Protein AF-A0A4P9WJE3-F1 (afdb_monomer_lite)

InterPro domains:
  IPR002893 Zinc finger, MYND-type [PF01753] (124-166)
  IPR002893 Zinc finger, MYND-type [PS50865] (124-166)

Secondary structure (DSSP, 8-state):
---HHHHHHHTT-SSSSSHHHHHHHHHHHHHHHHHHHTT-HHHHHHHHHHHHTT--SHHHHHHHHHHHHHS-----TT-SSSS-------B--B-TT--S-HHHHHHHHHHHHHHHH--TTSS-TTT---STTSS---EE-TTTS--EESSHHHHHHTHHHHHHH---TT---TT-EEEE-----GGGGGGTTBEEEEEEE-TTSTTEEEEESBTPPTT--EEEEGGGEEEEE-HHHHHHHHTT--------------

pLDDT: mean 77.7, std 18.35, range [33.09, 97.94]

Foldseek 3Di:
DQDPVSVCVVVCVDPDDFVVLVVLLVVLQVQLQVCVVVVVNVVSVVSNVSNVVSDDDDVVVVVVVCLVQQAPFDQDPPPPPPDGDSNRPADQDDDPQQDDDPVLVVVLVVLLVVLLPPPFQQAQPQARHGCRPVPFHWDADPADRRHTHSDPVSCVNCCVVCVVVRHHQLDADFQFWKFFGDDPDPVCVVSRNYTWTWHAADPVDPQWTWTHRRNDDPPRTDIDGRNRIGGSGHNVRSVCSSVVVPPCPPDDDDPPDD

Radius of gyration: 19.73 Å; chains: 1; bounding box: 56×49×45 Å

Sequence (258 aa):
MPTGEDAAFERGILKNDVEPLLHRVQAGIAAYLILCLTGDLSAAVKSRRRAADRCTGELLDHALAHLTENCVLETHPDCACDGIVIAINFHVPFGPLVTGSAVHLHRVHDYILERALLIHGTTCDSCGASPADGSIRLKHCGRCEWAYFCSSACQKGAWELHRRACRPRGVFVADDLVRIAGVKSVDRQELKSRVVEVQGPVPDRPGRWAVAHIGAEPGQDMSIHGDKLFLVMTTDELKELLQGLVVDFGGGKTCDGA

Structure (mmCIF, N/CA/C/O backbone):
data_AF-A0A4P9WJE3-F1
#
_entry.id   AF-A0A4P9WJE3-F1
#
loop_
_atom_site.group_PDB
_atom_site.id
_atom_site.type_symbol
_atom_site.label_atom_id
_atom_site.label_alt_id
_atom_site.label_comp_id
_atom_site.label_asym_id
_atom_site.label_entity_id
_atom_site.label_seq_id
_atom_site.pdbx_PDB_ins_code
_atom_site.Cartn_x
_atom_site.Cartn_y
_atom_site.Cartn_z
_atom_site.occupancy
_atom_site.B_iso_or_equiv
_atom_site.auth_seq_id
_atom_site.auth_comp_id
_atom_site.auth_asym_id
_atom_site.auth_atom_id
_atom_site.pdbx_PDB_model_num
ATOM 1 N N . MET A 1 1 ? 31.716 20.839 -10.059 1.00 40.53 1 MET A N 1
ATOM 2 C CA . MET A 1 1 ? 32.283 19.556 -9.598 1.00 40.53 1 MET A CA 1
ATOM 3 C C . MET A 1 1 ? 31.309 18.462 -9.982 1.00 40.53 1 MET A C 1
ATOM 5 O O . MET A 1 1 ? 30.120 18.714 -9.799 1.00 40.53 1 MET A O 1
ATOM 9 N N . PRO A 1 2 ? 31.774 17.327 -10.530 1.00 38.84 2 PRO A N 1
ATOM 10 C CA . PRO A 1 2 ? 30.902 16.196 -10.821 1.00 38.84 2 PRO A CA 1
ATOM 11 C C . PRO A 1 2 ? 30.232 15.753 -9.521 1.00 38.84 2 PRO A C 1
ATOM 13 O O . PRO A 1 2 ? 30.887 15.629 -8.483 1.00 38.84 2 PRO A O 1
ATOM 16 N N . THR A 1 3 ? 28.918 15.591 -9.558 1.00 75.75 3 THR A N 1
ATOM 17 C CA . THR A 1 3 ? 28.160 14.976 -8.472 1.00 75.75 3 THR A CA 1
ATOM 18 C C . THR A 1 3 ? 28.530 13.494 -8.360 1.00 75.75 3 THR A C 1
ATOM 20 O O . THR A 1 3 ? 29.106 12.914 -9.282 1.00 75.75 3 THR A O 1
ATOM 23 N N . GLY A 1 4 ? 28.189 12.847 -7.241 1.00 57.00 4 GLY A N 1
ATOM 24 C CA . GLY A 1 4 ? 28.381 11.395 -7.102 1.00 57.00 4 GLY A CA 1
ATOM 25 C C . GLY A 1 4 ? 27.706 10.590 -8.225 1.00 57.00 4 GLY A C 1
ATOM 26 O O . GLY A 1 4 ? 28.195 9.531 -8.603 1.00 57.00 4 GLY A O 1
ATOM 27 N N . GLU A 1 5 ? 26.641 11.135 -8.817 1.00 48.19 5 GLU A N 1
ATOM 28 C CA . GLU A 1 5 ? 25.933 10.559 -9.963 1.00 48.19 5 GLU A CA 1
ATOM 29 C C . GLU A 1 5 ? 26.687 10.746 -11.287 1.00 48.19 5 GLU A C 1
ATOM 31 O O . GLU A 1 5 ? 26.674 9.846 -12.124 1.00 48.19 5 GLU A O 1
ATOM 36 N N . ASP A 1 6 ? 27.382 11.873 -11.472 1.00 45.72 6 ASP A N 1
ATOM 37 C CA . ASP A 1 6 ? 28.243 12.101 -12.642 1.00 45.72 6 ASP A CA 1
ATOM 38 C C . ASP A 1 6 ? 29.440 11.135 -12.619 1.00 45.72 6 ASP A C 1
ATOM 40 O O . ASP A 1 6 ? 29.798 10.551 -13.640 1.00 45.72 6 ASP A O 1
ATOM 44 N N . ALA A 1 7 ? 29.985 10.865 -11.427 1.00 54.31 7 ALA A N 1
ATOM 45 C CA . ALA A 1 7 ? 31.027 9.860 -11.231 1.00 54.31 7 ALA A CA 1
ATOM 46 C C . ALA A 1 7 ? 30.525 8.414 -11.431 1.00 54.31 7 ALA A C 1
ATOM 48 O O . ALA A 1 7 ? 31.306 7.551 -11.825 1.00 54.31 7 ALA A O 1
ATOM 49 N N . ALA A 1 8 ? 29.244 8.126 -11.170 1.00 54.97 8 ALA A N 1
ATOM 50 C CA . ALA A 1 8 ? 28.645 6.811 -11.424 1.00 54.97 8 ALA A CA 1
ATOM 51 C C . ALA A 1 8 ? 28.373 6.573 -12.921 1.00 54.97 8 ALA A C 1
ATOM 53 O O . ALA A 1 8 ? 28.564 5.458 -13.413 1.00 54.97 8 ALA A O 1
ATOM 54 N N . PHE A 1 9 ? 27.991 7.628 -13.647 1.00 45.94 9 PHE A N 1
ATOM 55 C CA . PHE A 1 9 ? 27.827 7.619 -15.101 1.00 45.94 9 PHE A CA 1
ATOM 56 C C . PHE A 1 9 ? 29.168 7.436 -15.827 1.00 45.94 9 PHE A C 1
ATOM 58 O O . PHE A 1 9 ? 29.295 6.525 -16.641 1.00 45.94 9 PHE A O 1
ATOM 65 N N . GLU A 1 10 ? 30.208 8.201 -15.466 1.00 49.84 10 GLU A N 1
ATOM 66 C CA . GLU A 1 10 ? 31.556 8.043 -16.048 1.00 49.84 10 GLU A CA 1
ATOM 67 C C . GLU A 1 10 ? 32.181 6.663 -15.771 1.00 49.84 10 GLU A C 1
ATOM 69 O O . GLU A 1 10 ? 33.058 6.213 -16.506 1.00 49.84 10 GLU A O 1
ATOM 74 N N . ARG A 1 11 ? 31.716 5.963 -14.729 1.00 63.41 11 ARG A N 1
ATOM 75 C CA . ARG A 1 11 ? 32.161 4.606 -14.373 1.00 63.41 11 ARG A CA 1
ATOM 76 C C . ARG A 1 11 ? 31.355 3.485 -15.036 1.00 63.41 11 ARG A C 1
ATOM 78 O O . ARG A 1 11 ? 31.620 2.323 -14.742 1.0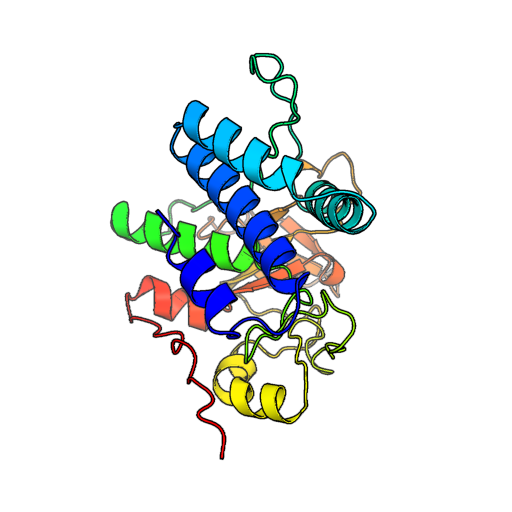0 63.41 11 ARG A O 1
ATOM 85 N N . GLY A 1 12 ? 30.383 3.800 -15.899 1.00 45.53 12 GLY A N 1
ATOM 86 C CA . GLY A 1 12 ? 29.587 2.794 -16.616 1.00 45.53 12 GLY A CA 1
ATOM 87 C C . GLY A 1 12 ? 28.694 1.938 -15.710 1.00 45.53 12 GLY A C 1
ATOM 88 O O . GLY A 1 12 ? 28.360 0.811 -16.065 1.00 45.53 12 GLY A O 1
ATOM 89 N N . ILE A 1 13 ? 28.330 2.448 -14.526 1.00 57.41 13 ILE A N 1
ATOM 90 C CA . ILE A 1 13 ? 27.466 1.737 -13.567 1.00 57.41 13 ILE A CA 1
ATOM 91 C C . ILE A 1 13 ? 26.005 1.728 -14.055 1.00 57.41 13 ILE A C 1
ATOM 93 O O . ILE A 1 13 ? 25.256 0.799 -13.760 1.00 57.41 13 ILE A O 1
ATOM 97 N N . LEU A 1 14 ? 25.609 2.740 -14.830 1.00 44.97 14 LEU A N 1
ATOM 98 C CA . LEU A 1 14 ? 24.281 2.860 -15.435 1.00 44.97 14 LEU A CA 1
ATOM 99 C C . LEU A 1 14 ? 24.330 2.319 -16.870 1.00 44.97 14 LEU A C 1
ATOM 101 O O . LEU A 1 14 ? 25.263 2.620 -17.614 1.00 44.97 14 LEU A O 1
ATOM 105 N N . LYS A 1 15 ? 23.360 1.474 -17.243 1.00 48.12 15 LYS A N 1
ATOM 106 C CA . LYS A 1 15 ? 23.451 0.623 -18.446 1.00 48.12 15 LYS A CA 1
ATOM 107 C C . LYS A 1 15 ? 23.048 1.318 -19.751 1.00 48.12 15 LYS A C 1
ATOM 109 O O . LYS A 1 15 ? 23.272 0.746 -20.816 1.00 48.12 15 LYS A O 1
ATOM 114 N N . ASN A 1 16 ? 22.460 2.511 -19.686 1.00 52.19 16 ASN A N 1
ATOM 115 C CA . ASN A 1 16 ? 22.186 3.395 -20.825 1.00 52.19 16 ASN A CA 1
ATOM 116 C C . ASN A 1 16 ? 21.822 4.811 -20.341 1.00 52.19 16 ASN A C 1
ATOM 118 O O . ASN A 1 16 ? 21.781 5.081 -19.142 1.00 52.19 16 ASN A O 1
ATOM 122 N N . ASP A 1 17 ? 21.543 5.700 -21.293 1.00 50.19 17 ASP A N 1
ATOM 123 C CA . ASP A 1 17 ? 21.305 7.127 -21.063 1.00 50.19 17 ASP A CA 1
ATOM 124 C C . ASP A 1 17 ? 19.892 7.460 -20.531 1.00 50.19 17 ASP A C 1
ATOM 126 O O . ASP A 1 17 ? 19.652 8.597 -20.123 1.00 50.19 17 ASP A O 1
ATOM 130 N N . VAL A 1 18 ? 18.959 6.494 -20.501 1.00 47.44 18 VAL A N 1
ATOM 131 C CA . VAL A 1 18 ? 17.534 6.690 -20.154 1.00 47.44 18 VAL A CA 1
ATOM 132 C C . VAL A 1 18 ? 17.225 6.326 -18.693 1.00 47.44 18 VAL A C 1
ATOM 134 O O . VAL A 1 18 ? 16.535 7.084 -18.004 1.00 47.44 18 VAL A O 1
ATOM 137 N N . GLU A 1 19 ? 17.813 5.256 -18.159 1.00 49.31 19 GLU A N 1
ATOM 138 C CA . GLU A 1 19 ? 17.714 4.860 -16.743 1.00 49.31 19 GLU A CA 1
ATOM 139 C C . GLU A 1 19 ? 18.125 5.978 -15.745 1.00 49.31 19 GLU A C 1
ATOM 141 O O . GLU A 1 19 ? 17.393 6.233 -14.777 1.00 49.31 19 GLU A O 1
ATOM 146 N N . PRO A 1 20 ? 19.215 6.743 -15.986 1.00 58.06 20 PRO A N 1
ATOM 147 C CA . PRO A 1 20 ? 19.571 7.899 -15.171 1.00 58.06 20 PRO A CA 1
ATOM 148 C C . PRO A 1 20 ? 18.507 8.997 -15.237 1.00 58.06 20 PRO A C 1
ATOM 150 O O . PRO A 1 20 ? 18.324 9.715 -14.259 1.00 58.06 20 PRO A O 1
ATOM 153 N N . LEU A 1 21 ? 17.807 9.162 -16.365 1.00 54.09 21 LEU A N 1
ATOM 154 C CA . LEU A 1 21 ? 16.795 10.207 -16.534 1.00 54.09 21 LEU A CA 1
ATOM 155 C C . LEU A 1 21 ? 15.536 9.893 -15.730 1.00 54.09 21 LEU A C 1
ATOM 157 O O . LEU A 1 21 ? 15.086 10.760 -14.986 1.00 54.09 21 LEU A O 1
ATOM 161 N N . LEU A 1 22 ? 15.014 8.663 -15.798 1.00 52.97 22 LEU A N 1
ATOM 162 C CA . LEU A 1 22 ? 13.835 8.279 -15.014 1.00 52.97 22 LEU A CA 1
ATOM 163 C C . LEU A 1 22 ? 14.128 8.350 -13.511 1.00 52.97 22 LEU A C 1
ATOM 165 O O . LEU A 1 22 ? 13.344 8.942 -12.771 1.00 52.97 22 LEU A O 1
ATOM 169 N N . HIS A 1 23 ? 15.279 7.832 -13.067 1.00 56.97 23 HIS A N 1
ATOM 170 C CA . HIS A 1 23 ? 15.671 7.913 -11.660 1.00 56.97 23 HIS A CA 1
ATOM 171 C C . HIS A 1 23 ? 15.867 9.367 -11.212 1.00 56.97 23 HIS A C 1
ATOM 173 O O . HIS A 1 23 ? 15.412 9.740 -10.139 1.00 56.97 23 HIS A O 1
ATOM 179 N N . ARG A 1 24 ? 16.467 10.235 -12.040 1.00 61.84 24 ARG A N 1
ATOM 180 C CA . ARG A 1 24 ? 16.610 11.674 -11.737 1.00 61.84 24 ARG A CA 1
ATOM 181 C C . ARG A 1 24 ? 15.280 12.419 -11.736 1.00 61.84 24 ARG A C 1
ATOM 183 O O . ARG A 1 24 ? 15.128 13.368 -10.975 1.00 61.84 24 ARG A O 1
ATOM 190 N N . VAL A 1 25 ? 14.323 12.016 -12.566 1.00 62.81 25 VAL A N 1
ATOM 191 C CA . VAL A 1 25 ? 12.981 12.610 -12.610 1.00 62.81 25 VAL A CA 1
ATOM 192 C C . VAL A 1 25 ? 12.178 12.162 -11.403 1.00 62.81 25 VAL A C 1
ATOM 194 O O . VAL A 1 25 ? 11.604 13.004 -10.727 1.00 62.81 25 VAL A O 1
ATOM 197 N N . GLN A 1 26 ? 12.200 10.874 -11.064 1.00 62.72 26 GLN A N 1
ATOM 198 C CA . GLN A 1 26 ? 11.574 10.353 -9.851 1.00 62.72 26 GLN A CA 1
ATOM 199 C C . GLN A 1 26 ? 12.220 10.936 -8.596 1.00 62.72 26 GLN A C 1
ATOM 201 O O . GLN A 1 26 ? 11.501 11.420 -7.734 1.00 62.72 26 GLN A O 1
ATOM 206 N N . ALA A 1 27 ? 13.550 10.987 -8.517 1.00 66.94 27 ALA A N 1
ATOM 207 C CA . ALA A 1 27 ? 14.271 11.619 -7.416 1.00 66.94 27 ALA A CA 1
ATOM 208 C C . ALA A 1 27 ? 14.023 13.130 -7.369 1.00 66.94 27 ALA A C 1
ATOM 210 O O . ALA A 1 27 ? 13.895 13.693 -6.291 1.00 66.94 27 ALA A O 1
ATOM 211 N N . GLY A 1 28 ? 13.907 13.798 -8.516 1.00 72.44 28 GLY A N 1
ATOM 212 C CA . GLY A 1 28 ? 13.602 15.223 -8.603 1.00 72.44 28 GLY A CA 1
ATOM 213 C C . GLY A 1 28 ? 12.157 15.551 -8.222 1.00 72.44 28 GLY A C 1
ATOM 214 O O . GLY A 1 28 ? 11.926 16.551 -7.547 1.00 72.44 28 GLY A O 1
ATOM 215 N N . ILE A 1 29 ? 11.198 14.697 -8.590 1.00 69.50 29 ILE A N 1
ATOM 216 C CA . ILE A 1 29 ? 9.793 14.774 -8.171 1.00 69.50 29 ILE A CA 1
ATOM 217 C C . ILE A 1 29 ? 9.679 14.436 -6.682 1.00 69.50 29 ILE A C 1
ATOM 219 O O . ILE A 1 29 ? 9.051 15.187 -5.949 1.00 69.50 29 ILE A O 1
ATOM 223 N N . ALA A 1 30 ? 10.329 13.379 -6.201 1.00 66.19 30 ALA A N 1
ATOM 224 C CA . ALA A 1 30 ? 10.359 13.019 -4.786 1.00 66.19 30 ALA A CA 1
ATOM 225 C C . ALA A 1 30 ? 11.014 14.123 -3.947 1.00 66.19 30 ALA A C 1
ATOM 227 O O . ALA A 1 30 ? 10.441 14.556 -2.956 1.00 66.19 30 ALA A O 1
ATOM 228 N N . ALA A 1 31 ? 12.158 14.659 -4.380 1.00 68.75 31 ALA A N 1
ATOM 229 C CA . ALA A 1 31 ? 12.808 15.793 -3.733 1.00 68.75 31 ALA A CA 1
ATOM 230 C C . ALA A 1 31 ? 11.918 17.037 -3.767 1.00 68.75 31 ALA A C 1
ATOM 232 O O . ALA A 1 31 ? 11.820 17.735 -2.76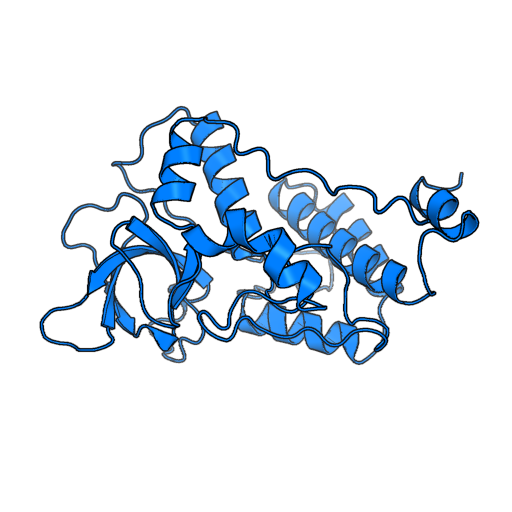7 1.00 68.75 31 ALA A O 1
ATOM 233 N N . TYR A 1 32 ? 11.242 17.311 -4.886 1.00 73.62 32 TYR A N 1
ATOM 234 C CA . TYR A 1 32 ? 10.252 18.383 -4.973 1.00 73.62 32 TYR A CA 1
ATOM 235 C C . TYR A 1 32 ? 9.139 18.212 -3.932 1.00 73.62 32 TYR A C 1
ATOM 237 O O . TYR A 1 32 ? 8.866 19.147 -3.186 1.00 73.62 32 TYR A O 1
ATOM 245 N N . LEU A 1 33 ? 8.549 17.020 -3.842 1.00 66.56 33 LEU A N 1
ATOM 246 C CA . LEU A 1 33 ? 7.477 16.699 -2.901 1.00 66.56 33 LEU A CA 1
ATOM 247 C C . LEU A 1 33 ? 7.942 16.813 -1.449 1.00 66.56 33 LEU A C 1
ATOM 249 O O . LEU A 1 33 ? 7.276 17.463 -0.651 1.00 66.56 33 LEU A O 1
ATOM 253 N N . ILE A 1 34 ? 9.107 16.251 -1.121 1.00 67.56 34 ILE A N 1
ATOM 254 C CA . ILE A 1 34 ? 9.711 16.338 0.213 1.00 67.56 34 ILE A CA 1
ATOM 255 C C . ILE A 1 34 ? 9.958 17.803 0.588 1.00 67.56 34 ILE A C 1
ATOM 257 O O . ILE A 1 34 ? 9.593 18.219 1.681 1.00 67.56 34 ILE A O 1
ATOM 261 N N . LEU A 1 35 ? 10.522 18.606 -0.318 1.00 68.94 35 LEU A N 1
ATOM 262 C CA . LEU A 1 35 ? 10.798 20.025 -0.070 1.00 68.94 35 LEU A CA 1
ATOM 263 C C . LEU A 1 35 ? 9.512 20.859 0.056 1.00 68.94 35 LEU A C 1
ATOM 265 O O . LEU A 1 35 ? 9.471 21.808 0.835 1.00 68.94 35 LEU A O 1
ATOM 269 N N . CYS A 1 36 ? 8.444 20.492 -0.660 1.00 60.22 36 CYS A N 1
ATOM 270 C CA . CYS A 1 36 ? 7.115 21.063 -0.444 1.00 60.22 36 CYS A CA 1
ATOM 271 C C . CYS A 1 36 ? 6.570 20.716 0.949 1.00 60.22 36 CYS A C 1
ATOM 273 O O . CYS A 1 36 ? 6.079 21.606 1.639 1.00 60.22 36 CYS A O 1
ATOM 275 N N . LEU A 1 37 ? 6.691 19.457 1.380 1.00 56.22 37 LEU A N 1
ATOM 276 C CA . LEU A 1 37 ? 6.221 18.993 2.690 1.00 56.22 37 LEU A CA 1
ATOM 277 C C . LEU A 1 37 ? 6.996 19.623 3.857 1.00 56.22 37 LEU A C 1
ATOM 279 O O . LEU A 1 37 ? 6.422 19.847 4.919 1.00 56.22 37 LEU A O 1
ATOM 283 N N . THR A 1 38 ? 8.275 19.953 3.669 1.00 64.50 38 THR A N 1
ATOM 284 C CA . THR A 1 38 ? 9.106 20.609 4.694 1.00 64.50 38 THR A CA 1
ATOM 285 C C . THR A 1 38 ? 9.036 22.140 4.667 1.00 64.50 38 THR A C 1
ATOM 287 O O . THR A 1 38 ? 9.678 22.794 5.488 1.00 64.50 38 THR A O 1
ATOM 290 N N . GLY A 1 39 ? 8.253 22.729 3.755 1.00 70.44 39 GLY A N 1
ATOM 291 C CA . GLY A 1 39 ? 8.052 24.177 3.651 1.00 70.44 39 GLY A CA 1
ATOM 292 C C . GLY A 1 39 ? 9.152 24.945 2.903 1.00 70.44 39 GLY A C 1
ATOM 293 O O . GLY A 1 39 ? 9.060 26.168 2.792 1.00 70.44 39 GLY A O 1
ATOM 294 N N . ASP A 1 40 ? 10.162 24.276 2.334 1.00 76.56 40 ASP A N 1
ATOM 295 C CA . ASP A 1 40 ? 11.192 24.915 1.497 1.00 76.56 40 ASP A CA 1
ATOM 296 C C . ASP A 1 40 ? 10.758 24.972 0.023 1.00 76.56 40 ASP A C 1
ATOM 298 O O . ASP A 1 40 ? 11.280 24.295 -0.872 1.00 76.56 40 ASP A O 1
ATOM 302 N N . LEU A 1 41 ? 9.770 25.828 -0.242 1.00 67.62 41 LEU A N 1
ATOM 303 C CA . LEU A 1 41 ? 9.172 25.993 -1.569 1.00 67.62 41 LEU A CA 1
ATOM 304 C C . LEU A 1 41 ? 10.182 26.473 -2.629 1.00 67.62 41 LEU A C 1
ATOM 306 O O . LEU A 1 41 ? 10.058 26.129 -3.805 1.00 67.62 41 LEU A O 1
ATOM 310 N N . SER A 1 42 ? 11.209 27.233 -2.234 1.00 73.06 42 SER A N 1
ATOM 311 C CA . SER A 1 42 ? 12.244 27.729 -3.153 1.00 73.06 42 SER A CA 1
ATOM 312 C C . SER A 1 42 ? 13.130 26.593 -3.664 1.00 73.06 42 SER A C 1
ATOM 314 O O . SER A 1 42 ? 13.407 26.498 -4.867 1.00 73.06 42 SER A O 1
ATOM 316 N N . ALA A 1 43 ? 13.555 25.696 -2.770 1.00 71.25 43 ALA A N 1
ATOM 317 C CA . ALA A 1 43 ? 14.293 24.501 -3.149 1.00 71.25 43 ALA A CA 1
ATOM 318 C C . ALA A 1 43 ? 13.407 23.520 -3.930 1.00 71.25 43 ALA A C 1
ATOM 320 O O . ALA A 1 43 ? 13.865 22.954 -4.926 1.00 71.25 43 ALA A O 1
ATOM 321 N N . ALA A 1 44 ? 12.132 23.387 -3.552 1.00 67.81 44 ALA A N 1
ATOM 322 C CA . ALA A 1 44 ? 11.167 22.554 -4.258 1.00 67.81 44 ALA A CA 1
ATOM 323 C C . ALA A 1 44 ? 11.048 22.976 -5.735 1.00 67.81 44 ALA A C 1
ATOM 325 O O . ALA A 1 44 ? 11.285 22.170 -6.639 1.00 67.81 44 ALA A O 1
ATOM 326 N N . VAL A 1 45 ? 10.779 24.258 -6.009 1.00 69.75 45 VAL A N 1
ATOM 327 C CA . VAL A 1 45 ? 10.665 24.784 -7.383 1.00 69.75 45 VAL A CA 1
ATOM 328 C C . VAL A 1 45 ? 11.939 24.523 -8.196 1.00 69.75 45 VAL A C 1
ATOM 330 O O . VAL A 1 45 ? 11.854 24.166 -9.373 1.00 69.75 45 VAL A O 1
ATOM 333 N N . LYS A 1 46 ? 13.124 24.632 -7.580 1.00 74.56 46 LYS A N 1
ATOM 334 C CA . LYS A 1 46 ? 14.401 24.309 -8.238 1.00 74.56 46 LYS A CA 1
ATOM 335 C C . LYS A 1 46 ? 14.530 22.818 -8.555 1.00 74.56 46 LYS A C 1
ATOM 337 O O . LYS A 1 46 ? 14.952 22.494 -9.664 1.00 74.56 46 LYS A O 1
ATOM 342 N N . SER A 1 47 ? 14.164 21.924 -7.634 1.00 72.25 47 SER A N 1
ATOM 343 C CA . SER A 1 47 ? 14.164 20.470 -7.876 1.00 72.25 47 SER A CA 1
ATOM 344 C C . SER A 1 47 ? 13.199 20.083 -8.990 1.00 72.25 47 SER A C 1
ATOM 346 O O . SER A 1 47 ? 13.591 19.370 -9.912 1.00 72.25 47 SER A O 1
ATOM 348 N N . ARG A 1 48 ? 11.982 20.638 -8.986 1.00 71.94 48 ARG A N 1
ATOM 349 C CA . ARG A 1 48 ? 11.005 20.412 -10.054 1.00 71.94 48 ARG A CA 1
ATOM 350 C C . ARG A 1 48 ? 11.501 20.910 -11.401 1.00 71.94 48 ARG A C 1
ATOM 352 O O . ARG A 1 48 ? 11.396 20.177 -12.373 1.00 71.94 48 ARG A O 1
ATOM 359 N N . ARG A 1 49 ? 12.040 22.131 -11.477 1.00 70.12 49 ARG A N 1
ATOM 360 C CA . ARG A 1 49 ? 12.559 22.680 -12.739 1.00 70.12 49 ARG A CA 1
ATOM 361 C C . ARG A 1 49 ? 13.693 21.806 -13.277 1.00 70.12 49 ARG A C 1
ATOM 363 O O . ARG A 1 49 ? 13.668 21.427 -14.435 1.00 70.12 49 ARG A O 1
ATOM 370 N N . ARG A 1 50 ? 14.608 21.360 -12.408 1.00 72.00 50 ARG A N 1
ATOM 371 C CA . ARG A 1 50 ? 15.682 20.422 -12.780 1.00 72.00 50 ARG A CA 1
ATOM 372 C C . ARG A 1 50 ? 15.175 19.0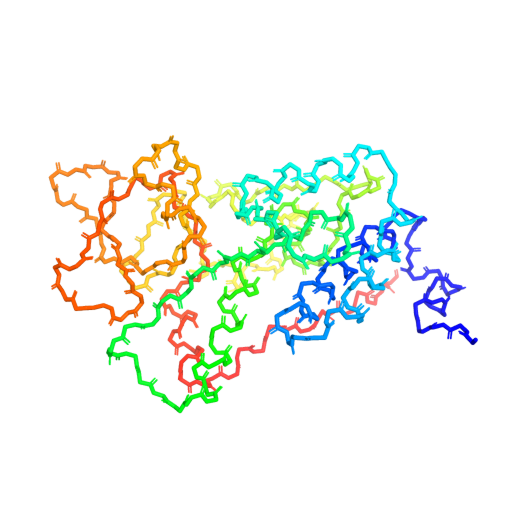56 -13.243 1.00 72.00 50 ARG A C 1
ATOM 374 O O . ARG A 1 50 ? 15.868 18.437 -14.044 1.00 72.00 50 ARG A O 1
ATOM 381 N N . ALA A 1 51 ? 14.041 18.584 -12.724 1.00 67.00 51 ALA A N 1
ATOM 382 C CA . ALA A 1 51 ? 13.397 17.348 -13.162 1.00 67.00 51 ALA A CA 1
ATOM 383 C C . ALA A 1 51 ? 12.673 17.537 -14.506 1.00 67.00 51 ALA A C 1
ATOM 385 O O . ALA A 1 51 ? 12.848 16.734 -15.414 1.00 67.00 51 ALA A O 1
ATOM 386 N N . ALA A 1 52 ? 11.915 18.628 -14.650 1.00 61.91 52 ALA A N 1
ATOM 387 C CA . ALA A 1 52 ? 11.140 18.963 -15.842 1.00 61.91 52 ALA A CA 1
ATOM 388 C C . ALA A 1 52 ? 12.028 19.293 -17.051 1.00 61.91 52 ALA A C 1
ATOM 390 O O . ALA A 1 52 ? 11.781 18.782 -18.135 1.00 61.91 52 ALA A O 1
ATOM 391 N N . ASP A 1 53 ? 13.116 20.046 -16.860 1.00 67.12 53 ASP A N 1
ATOM 392 C CA . ASP A 1 53 ? 14.074 20.378 -17.928 1.00 67.12 53 ASP A CA 1
ATOM 393 C C . ASP A 1 53 ? 14.771 19.129 -18.505 1.00 67.12 53 ASP A C 1
ATOM 395 O O . ASP A 1 53 ? 15.396 19.189 -19.562 1.00 67.12 53 ASP A O 1
ATOM 399 N N . ARG A 1 54 ? 14.683 17.988 -17.807 1.00 63.81 54 ARG A N 1
ATOM 400 C CA . ARG A 1 54 ? 15.285 16.706 -18.200 1.00 63.81 54 ARG A CA 1
ATOM 401 C C . ARG A 1 54 ? 14.268 15.689 -18.714 1.00 63.81 54 ARG A C 1
ATOM 403 O O . ARG A 1 54 ? 14.674 14.598 -19.102 1.00 63.81 54 ARG A O 1
ATOM 410 N N . CYS A 1 55 ? 12.979 16.027 -18.718 1.00 61.00 55 CYS A N 1
ATOM 411 C CA . CYS A 1 55 ? 11.900 15.124 -19.092 1.00 61.00 55 CYS A CA 1
ATOM 412 C C . CYS A 1 55 ? 11.069 15.741 -20.221 1.00 61.00 55 CYS A C 1
ATOM 414 O O . CYS A 1 55 ? 10.337 16.703 -20.005 1.00 61.00 55 CYS A O 1
ATOM 416 N N . THR A 1 56 ? 11.147 15.173 -21.422 1.00 56.19 56 THR A N 1
ATOM 417 C CA . THR A 1 56 ? 10.266 15.523 -22.543 1.00 56.19 56 THR A CA 1
ATOM 418 C C . THR A 1 56 ? 9.562 14.267 -23.064 1.00 56.19 56 THR A C 1
ATOM 420 O O . THR A 1 56 ? 10.121 13.172 -23.021 1.00 56.19 56 THR A O 1
ATOM 423 N N . GLY A 1 57 ? 8.321 14.417 -23.541 1.00 66.25 57 GLY A N 1
ATOM 424 C CA . GLY A 1 57 ? 7.573 13.358 -24.233 1.00 66.25 57 GLY A CA 1
ATOM 425 C C . GLY A 1 57 ? 6.742 12.415 -23.346 1.00 66.25 57 GLY A C 1
ATOM 426 O O . GLY A 1 57 ? 6.402 12.732 -22.209 1.00 66.25 57 GLY A O 1
ATOM 427 N N . GLU A 1 58 ? 6.430 11.235 -23.893 1.00 58.50 58 GLU A N 1
ATOM 428 C CA . GLU A 1 58 ? 5.401 10.284 -23.418 1.00 58.50 58 GLU A CA 1
ATOM 429 C C . GLU A 1 58 ? 5.612 9.758 -21.984 1.00 58.50 58 GLU A C 1
ATOM 431 O O . GLU A 1 58 ? 4.662 9.394 -21.288 1.00 58.50 58 GLU A O 1
ATOM 436 N N . LEU A 1 59 ? 6.860 9.728 -21.511 1.00 56.00 59 LEU A N 1
ATOM 437 C CA . LEU A 1 59 ? 7.214 9.245 -20.174 1.00 56.00 59 LEU A CA 1
ATOM 438 C C . LEU A 1 59 ? 6.733 10.207 -19.071 1.00 56.00 59 LEU A C 1
ATOM 440 O O . LEU A 1 59 ? 6.262 9.768 -18.019 1.00 56.00 59 LEU A O 1
ATOM 444 N N . LEU A 1 60 ? 6.818 11.519 -19.329 1.00 62.88 60 LEU A N 1
ATOM 445 C CA . LEU A 1 60 ? 6.293 12.547 -18.431 1.00 62.88 60 LEU A CA 1
ATOM 446 C C . LEU A 1 60 ? 4.764 12.467 -18.376 1.00 62.88 60 LEU A C 1
ATOM 448 O O . LEU A 1 60 ? 4.193 12.554 -17.291 1.00 62.88 60 LEU A O 1
ATOM 452 N N . ASP A 1 61 ? 4.117 12.217 -19.515 1.00 61.84 61 ASP A N 1
ATOM 453 C CA . ASP A 1 61 ? 2.663 12.076 -19.601 1.00 61.84 61 ASP A CA 1
ATOM 454 C C . ASP A 1 61 ? 2.159 10.851 -18.828 1.00 61.84 61 ASP A C 1
ATOM 456 O O . ASP A 1 61 ? 1.180 10.953 -18.091 1.00 61.84 61 ASP A O 1
ATOM 460 N N . HIS A 1 62 ? 2.853 9.711 -18.901 1.00 59.31 62 HIS A N 1
ATOM 461 C CA . HIS A 1 62 ? 2.510 8.524 -18.110 1.00 59.31 62 HIS A CA 1
ATOM 462 C C . HIS A 1 62 ? 2.672 8.748 -16.602 1.00 59.31 62 HIS A C 1
ATOM 464 O O . HIS A 1 62 ? 1.796 8.360 -15.822 1.00 59.31 62 HIS A O 1
ATOM 470 N N . ALA A 1 63 ? 3.768 9.389 -16.184 1.00 60.12 63 ALA A N 1
ATOM 471 C CA . ALA A 1 63 ? 3.985 9.734 -14.783 1.00 60.12 63 ALA A CA 1
ATOM 472 C C . ALA A 1 63 ? 2.917 10.721 -14.284 1.00 60.12 63 ALA A C 1
ATOM 474 O O . ALA A 1 63 ? 2.339 10.514 -13.219 1.00 60.12 63 ALA A O 1
ATOM 475 N N . LEU A 1 64 ? 2.593 11.751 -15.070 1.00 62.38 64 LEU A N 1
ATOM 476 C CA . LEU A 1 64 ? 1.557 12.729 -14.740 1.00 62.38 64 LEU A CA 1
ATOM 477 C C . LEU A 1 64 ? 0.154 12.120 -14.729 1.00 62.38 64 LEU A C 1
ATOM 479 O O . LEU A 1 64 ? -0.614 12.430 -13.822 1.00 62.38 64 LEU A O 1
ATOM 483 N N . ALA A 1 65 ? -0.191 11.238 -15.669 1.00 63.72 65 ALA A N 1
ATOM 484 C CA . ALA A 1 65 ? -1.470 10.530 -15.676 1.00 63.72 65 ALA A CA 1
ATOM 485 C C . ALA A 1 65 ? -1.614 9.658 -14.424 1.00 63.72 65 ALA A C 1
ATOM 487 O O . ALA A 1 65 ? -2.632 9.723 -13.737 1.00 63.72 65 ALA A O 1
ATOM 488 N N . HIS A 1 66 ? -0.557 8.927 -14.057 1.00 61.94 66 HIS A N 1
ATOM 489 C CA . HIS A 1 66 ? -0.539 8.144 -12.828 1.00 61.94 66 HIS A CA 1
ATOM 490 C C . HIS A 1 66 ? -0.677 9.029 -11.583 1.00 61.94 66 HIS A C 1
ATOM 492 O O . HIS A 1 66 ? -1.476 8.719 -10.699 1.00 61.94 66 HIS A O 1
ATOM 498 N N . LEU A 1 67 ? 0.051 10.148 -11.517 1.00 60.59 67 LEU A N 1
ATOM 499 C CA . LEU A 1 67 ? -0.066 11.112 -10.425 1.00 60.59 67 LEU A CA 1
ATOM 500 C C . LEU A 1 67 ? -1.465 11.740 -10.382 1.00 60.59 67 LEU A C 1
ATOM 502 O O . LEU A 1 67 ? -2.028 11.861 -9.310 1.00 60.59 67 LEU A O 1
ATOM 506 N N . THR A 1 68 ? -2.093 12.047 -11.512 1.00 61.34 68 THR A N 1
ATOM 507 C CA . THR A 1 68 ? -3.465 12.588 -11.566 1.00 61.34 68 THR A CA 1
ATOM 508 C C . THR A 1 68 ? -4.505 11.554 -11.114 1.00 61.34 68 THR A C 1
ATOM 510 O O . THR A 1 68 ? -5.475 11.854 -10.411 1.00 61.34 68 THR A O 1
ATOM 513 N N . GLU A 1 69 ? -4.311 10.291 -11.492 1.00 59.78 69 GLU A N 1
ATOM 514 C CA . GLU A 1 69 ? -5.188 9.195 -11.092 1.00 59.78 69 GLU A CA 1
ATOM 515 C C . GLU A 1 69 ? -5.014 8.797 -9.627 1.00 59.78 69 GLU A C 1
ATOM 517 O O . GLU A 1 69 ? -5.988 8.356 -9.021 1.00 59.78 69 GLU A O 1
ATOM 522 N N . ASN A 1 70 ? -3.828 8.972 -9.042 1.00 54.75 70 ASN A N 1
ATOM 523 C CA . ASN A 1 70 ? -3.502 8.487 -7.696 1.00 54.75 70 ASN A CA 1
ATOM 524 C C . ASN A 1 70 ? -3.232 9.601 -6.675 1.00 54.75 70 ASN A C 1
ATOM 526 O O . ASN A 1 70 ? -3.071 9.303 -5.495 1.00 54.75 70 ASN A O 1
ATOM 530 N N . CYS A 1 71 ? -3.218 10.863 -7.087 1.00 56.78 71 CYS A N 1
ATOM 531 C CA . CYS A 1 71 ? -2.978 12.026 -6.235 1.00 56.78 71 CYS A CA 1
ATOM 532 C C . CYS A 1 71 ? -4.076 13.064 -6.483 1.00 56.78 71 CYS A C 1
ATOM 534 O O . CYS A 1 71 ? -4.653 13.136 -7.571 1.00 56.78 71 CYS A O 1
ATOM 536 N N . VAL A 1 72 ? -4.377 13.872 -5.471 1.00 54.75 72 VAL A N 1
ATOM 537 C CA . VAL A 1 72 ? -5.217 15.057 -5.653 1.00 54.75 72 VAL A CA 1
ATOM 538 C C . VAL A 1 72 ? -4.300 16.171 -6.147 1.00 54.75 72 VAL A C 1
ATOM 540 O O . VAL A 1 72 ? -3.521 16.725 -5.383 1.00 54.75 72 VAL A O 1
ATOM 543 N N . LEU A 1 73 ? -4.340 16.466 -7.445 1.00 54.12 73 LEU A N 1
ATOM 544 C CA . LEU A 1 73 ? -3.629 17.620 -7.987 1.00 54.12 73 LEU A CA 1
ATOM 545 C C . LEU A 1 73 ? -4.386 18.893 -7.606 1.00 54.12 73 LEU A C 1
ATOM 547 O O . LEU A 1 73 ? -5.347 19.264 -8.276 1.00 54.12 73 LEU A O 1
ATOM 551 N N . GLU A 1 74 ? -3.963 19.556 -6.535 1.00 54.19 74 GLU A N 1
ATOM 552 C CA . GLU A 1 74 ? -4.482 20.877 -6.188 1.00 54.19 74 GLU A CA 1
ATOM 553 C C . GLU A 1 74 ? -3.608 21.963 -6.816 1.00 54.19 74 GLU A C 1
ATOM 555 O O . GLU A 1 74 ? -2.429 22.127 -6.501 1.00 54.19 74 GLU A O 1
ATOM 560 N N . THR A 1 75 ? -4.189 22.745 -7.721 1.00 53.06 75 THR A N 1
ATOM 561 C CA . THR A 1 75 ? -3.565 23.986 -8.180 1.00 53.06 75 THR A CA 1
ATOM 562 C C . THR A 1 75 ? -3.708 25.030 -7.080 1.00 53.06 75 THR A C 1
ATOM 564 O O . THR A 1 75 ? -4.817 25.498 -6.831 1.00 53.06 75 THR A O 1
ATOM 567 N N . HIS A 1 76 ? -2.606 25.401 -6.427 1.00 48.06 76 HIS A N 1
ATOM 568 C CA . HIS A 1 76 ? -2.626 26.472 -5.434 1.00 48.06 76 HIS A CA 1
ATOM 569 C C . HIS A 1 76 ? -2.551 27.838 -6.146 1.00 48.06 76 HIS A C 1
ATOM 571 O O . HIS A 1 76 ? -1.506 28.140 -6.728 1.00 48.06 76 HIS A O 1
ATOM 577 N N . PRO A 1 77 ? -3.614 28.667 -6.123 1.00 50.53 77 PRO A N 1
ATOM 578 C CA . PRO A 1 77 ? -3.676 29.910 -6.902 1.00 50.53 77 PRO A CA 1
ATOM 579 C C . PRO A 1 77 ? -2.652 30.962 -6.450 1.00 50.53 77 PRO A C 1
ATOM 581 O O . PRO A 1 77 ? -2.245 31.796 -7.250 1.00 50.53 77 PRO A O 1
ATOM 584 N N . ASP A 1 78 ? -2.188 30.883 -5.200 1.00 52.31 78 ASP A N 1
ATOM 585 C CA . ASP A 1 78 ? -1.219 31.832 -4.634 1.00 52.31 78 ASP A CA 1
ATOM 586 C C . ASP A 1 78 ? 0.256 31.410 -4.785 1.00 52.31 78 ASP A C 1
ATOM 588 O O . ASP A 1 78 ? 1.148 32.103 -4.288 1.00 52.31 78 ASP A O 1
ATOM 592 N N . CYS A 1 79 ? 0.568 30.286 -5.452 1.00 51.00 79 CYS A N 1
ATOM 593 C CA . CYS A 1 79 ? 1.970 30.014 -5.778 1.00 51.00 79 CYS A CA 1
ATOM 594 C C . CYS A 1 79 ? 2.398 30.940 -6.917 1.00 51.00 79 CYS A C 1
ATOM 596 O O . CYS A 1 79 ? 1.938 30.790 -8.041 1.00 51.00 79 CYS A O 1
ATOM 598 N N . ALA A 1 80 ? 3.374 31.818 -6.671 1.00 49.00 80 ALA A N 1
ATOM 599 C CA . ALA A 1 80 ? 4.046 32.608 -7.714 1.00 49.00 80 ALA A CA 1
ATOM 600 C C . ALA A 1 80 ? 4.807 31.748 -8.754 1.00 49.00 80 ALA A C 1
ATOM 602 O O . ALA A 1 80 ? 5.500 32.265 -9.630 1.00 49.00 80 ALA A O 1
ATOM 603 N N . CYS A 1 81 ? 4.728 30.424 -8.627 1.00 47.62 81 CYS A N 1
ATOM 604 C CA . CYS A 1 81 ? 5.126 29.475 -9.634 1.00 47.62 81 CYS A CA 1
ATOM 605 C C . CYS A 1 81 ? 3.925 29.197 -10.555 1.00 47.62 81 CYS A C 1
ATOM 607 O O . CYS A 1 81 ? 2.957 28.597 -10.107 1.00 47.62 81 CYS A O 1
ATOM 609 N N . ASP A 1 82 ? 4.009 29.538 -11.846 1.00 44.53 82 ASP A N 1
ATOM 610 C CA . ASP A 1 82 ? 3.023 29.176 -12.895 1.00 44.53 82 ASP A CA 1
ATOM 611 C C . ASP A 1 82 ? 2.894 27.642 -13.128 1.00 44.53 82 ASP A C 1
ATOM 613 O O . ASP A 1 82 ? 2.549 27.171 -14.210 1.00 44.53 82 ASP A O 1
ATOM 617 N N . GLY A 1 83 ? 3.233 26.814 -12.137 1.00 49.91 83 GLY A N 1
ATOM 618 C CA . GLY A 1 83 ? 3.293 25.364 -12.224 1.00 49.91 83 GLY A CA 1
ATOM 619 C C . GLY A 1 83 ? 2.366 24.685 -11.225 1.00 49.91 83 GLY A C 1
ATOM 620 O O . GLY A 1 83 ? 2.448 24.923 -10.027 1.00 49.91 83 GLY A O 1
ATOM 621 N N . ILE A 1 84 ? 1.571 23.734 -11.724 1.00 47.00 84 ILE A N 1
ATOM 622 C CA . ILE A 1 84 ? 0.714 22.809 -10.959 1.00 47.00 84 ILE A CA 1
ATOM 623 C C . ILE A 1 84 ? 1.489 22.231 -9.775 1.00 47.00 84 ILE A C 1
ATOM 625 O O . ILE A 1 84 ? 2.384 21.418 -10.002 1.00 47.00 84 ILE A O 1
ATOM 629 N N . VAL A 1 85 ? 1.214 22.639 -8.538 1.00 46.44 85 VAL A N 1
ATOM 630 C CA . VAL A 1 85 ? 1.808 21.985 -7.369 1.00 46.44 85 VAL A CA 1
ATOM 631 C C . VAL A 1 85 ? 1.192 20.595 -7.263 1.00 46.44 85 VAL A C 1
ATOM 633 O O . VAL A 1 85 ? -0.009 20.449 -7.080 1.00 46.44 85 VAL A O 1
ATOM 636 N N . ILE A 1 86 ? 2.001 19.553 -7.448 1.00 47.88 86 ILE A N 1
ATOM 637 C CA . ILE A 1 86 ? 1.543 18.176 -7.249 1.00 47.88 86 ILE A CA 1
ATOM 638 C C . ILE A 1 86 ? 1.607 17.938 -5.744 1.00 47.88 86 ILE A C 1
ATOM 640 O O . ILE A 1 86 ? 2.637 17.518 -5.235 1.00 47.88 86 ILE A O 1
ATOM 644 N N . ALA A 1 87 ? 0.545 18.260 -5.013 1.00 51.78 87 ALA A N 1
ATOM 645 C CA . ALA A 1 87 ? 0.422 17.819 -3.632 1.00 51.78 87 ALA A CA 1
ATOM 646 C C . ALA A 1 87 ? -0.025 16.354 -3.651 1.00 51.78 87 ALA A C 1
ATOM 648 O O . ALA A 1 87 ? -1.184 16.044 -3.915 1.00 51.78 87 ALA A O 1
ATOM 649 N N . ILE A 1 88 ? 0.890 15.415 -3.409 1.00 57.12 88 ILE A N 1
ATOM 650 C CA . ILE A 1 88 ? 0.473 14.030 -3.189 1.00 57.12 88 ILE A CA 1
ATOM 651 C C . ILE A 1 88 ? -0.053 13.912 -1.758 1.00 57.12 88 ILE A C 1
ATOM 653 O O . ILE A 1 88 ? 0.663 13.516 -0.843 1.00 57.12 88 ILE A O 1
ATOM 657 N N . ASN A 1 89 ? -1.315 14.292 -1.567 1.00 63.78 89 ASN A N 1
ATOM 658 C CA . ASN A 1 89 ? -1.992 14.202 -0.278 1.00 63.78 89 ASN A CA 1
ATOM 659 C C . ASN A 1 89 ? -2.462 12.763 -0.032 1.00 63.78 89 ASN A C 1
ATOM 661 O O . ASN A 1 89 ? -3.642 12.439 -0.164 1.00 63.78 89 ASN A O 1
ATOM 665 N N . PHE A 1 90 ? -1.528 11.882 0.325 1.00 73.50 90 PHE A N 1
ATOM 666 C CA . PHE A 1 90 ? -1.886 10.657 1.030 1.00 73.50 90 PHE A CA 1
ATOM 667 C C . PHE A 1 90 ? -2.277 11.035 2.452 1.00 73.50 90 PHE A C 1
ATOM 669 O O . PHE A 1 90 ? -1.467 11.543 3.221 1.00 73.50 90 PHE A O 1
ATOM 676 N N . HIS A 1 91 ? -3.535 10.795 2.801 1.00 81.38 91 HIS A N 1
ATOM 677 C CA . HIS A 1 91 ? -3.991 10.991 4.166 1.00 81.38 91 HIS A CA 1
ATOM 678 C C . HIS A 1 91 ? -3.833 9.673 4.925 1.00 81.38 91 HIS A C 1
ATOM 680 O O . HIS A 1 91 ? -4.488 8.683 4.580 1.00 81.38 91 HIS A O 1
ATOM 686 N N . VAL A 1 92 ? -2.979 9.679 5.951 1.00 86.44 92 VAL A N 1
ATOM 687 C CA . VAL A 1 92 ? -2.771 8.570 6.893 1.00 86.44 92 VAL A CA 1
ATOM 688 C C . VAL A 1 92 ? -3.303 9.015 8.262 1.00 86.44 92 VAL A C 1
ATOM 690 O O . VAL A 1 92 ? -2.564 9.552 9.085 1.00 86.44 92 VAL A O 1
ATOM 693 N N . PRO A 1 93 ? -4.617 8.891 8.501 1.00 82.50 93 PRO A N 1
ATOM 694 C CA . PRO A 1 93 ? -5.227 9.327 9.746 1.00 82.50 93 PRO A CA 1
ATOM 695 C C . PRO A 1 93 ? -4.925 8.329 10.858 1.00 82.50 93 PRO A C 1
ATOM 697 O O . PRO A 1 93 ? -5.416 7.201 10.810 1.00 82.50 93 PRO A O 1
ATOM 700 N N . PHE A 1 94 ? -4.186 8.768 11.875 1.00 86.19 94 PHE A N 1
ATOM 701 C CA . PHE A 1 94 ? -4.131 8.068 13.154 1.00 86.19 94 PHE A CA 1
ATOM 702 C C . PHE A 1 94 ? -5.274 8.541 14.051 1.00 86.19 94 PHE A C 1
ATOM 704 O O . PHE A 1 94 ? -5.459 9.735 14.286 1.00 86.19 94 PHE A O 1
ATOM 711 N N . GLY A 1 95 ? -6.051 7.585 14.527 1.00 85.81 95 GLY A N 1
ATOM 712 C CA . GLY A 1 95 ? -7.085 7.743 15.525 1.00 85.81 95 GLY A CA 1
ATOM 713 C C . GLY A 1 95 ? -6.515 7.736 16.945 1.00 85.81 95 GLY A C 1
ATOM 714 O O . GLY A 1 95 ? -5.314 7.540 17.157 1.00 85.81 95 GLY A O 1
ATOM 715 N N . PRO A 1 96 ? -7.386 7.952 17.941 1.00 83.56 96 PRO A N 1
ATOM 716 C CA . PRO A 1 96 ? -6.982 8.161 19.329 1.00 83.56 96 PRO A CA 1
ATOM 717 C C . PRO A 1 96 ? -6.369 6.921 19.996 1.00 83.56 96 PRO A C 1
ATOM 719 O O . PRO A 1 96 ? -5.726 7.053 21.034 1.00 83.56 96 PRO A O 1
ATOM 722 N N . LEU A 1 97 ? -6.562 5.724 19.429 1.00 83.38 97 LEU A N 1
ATOM 723 C CA . LEU A 1 97 ? -6.071 4.470 20.008 1.00 83.38 97 LEU A CA 1
ATOM 724 C C . LEU A 1 97 ? -4.609 4.162 19.655 1.00 83.38 97 LEU A C 1
ATOM 726 O O . LEU A 1 97 ? -4.022 3.233 20.213 1.00 83.38 97 LEU A O 1
ATOM 730 N N . VAL A 1 98 ? -4.001 4.927 18.746 1.00 84.31 98 VAL A N 1
ATOM 731 C CA . VAL A 1 98 ? -2.604 4.729 18.359 1.00 84.31 98 VAL A CA 1
ATOM 732 C C . VAL A 1 98 ? -1.694 5.272 19.460 1.00 84.31 98 VAL A C 1
ATOM 734 O O . VAL A 1 98 ? -1.766 6.441 19.835 1.00 84.31 98 VAL A O 1
ATOM 737 N N . THR A 1 99 ? -0.821 4.417 19.990 1.00 88.19 99 THR A N 1
ATOM 738 C CA . THR A 1 99 ? 0.100 4.765 21.083 1.00 88.19 99 THR A CA 1
ATOM 739 C C . THR A 1 99 ? 1.529 4.931 20.568 1.00 88.19 99 THR A C 1
ATOM 741 O O . THR A 1 99 ? 1.924 4.311 19.586 1.00 88.19 99 THR A O 1
ATOM 744 N N . GLY A 1 100 ? 2.319 5.784 21.222 1.00 88.25 100 GLY A N 1
ATOM 745 C CA . GLY A 1 100 ? 3.712 6.039 20.854 1.00 88.25 100 GLY A CA 1
ATOM 746 C C . GLY A 1 100 ? 4.113 7.492 21.084 1.00 88.25 100 GLY A C 1
ATOM 747 O O . GLY A 1 100 ? 3.270 8.367 21.270 1.00 88.25 100 GLY A O 1
ATOM 748 N N . SER A 1 101 ? 5.417 7.769 21.087 1.00 90.31 101 SER A N 1
ATOM 749 C CA . SER A 1 101 ? 5.892 9.156 21.081 1.00 90.31 101 SER A CA 1
ATOM 750 C C . SER A 1 101 ? 5.606 9.806 19.723 1.00 90.31 101 SER A C 1
ATOM 752 O O . SER A 1 101 ? 5.593 9.124 18.699 1.00 90.31 101 SER A O 1
ATOM 754 N N . ALA A 1 102 ? 5.447 11.132 19.683 1.00 87.19 102 ALA A N 1
ATOM 755 C CA . ALA A 1 102 ? 5.211 11.856 18.429 1.00 87.19 102 ALA A CA 1
ATOM 756 C C . ALA A 1 102 ? 6.293 11.571 17.366 1.00 87.19 102 ALA A C 1
ATOM 758 O O . ALA A 1 102 ? 5.984 11.396 16.192 1.00 87.19 102 ALA A O 1
ATOM 759 N N . VAL A 1 103 ? 7.558 11.444 17.787 1.00 86.00 103 VAL A N 1
ATOM 760 C CA . VAL A 1 103 ? 8.682 11.097 16.899 1.00 86.00 103 VAL A CA 1
ATOM 761 C C . VAL A 1 103 ? 8.535 9.687 16.327 1.00 86.00 103 VAL A C 1
ATOM 763 O O . VAL A 1 103 ? 8.820 9.469 15.154 1.00 86.00 103 VAL A O 1
ATOM 766 N N . HIS A 1 104 ? 8.101 8.722 17.139 1.00 87.56 104 HIS A N 1
ATOM 767 C CA . HIS A 1 104 ? 7.872 7.357 16.672 1.00 87.56 104 HIS A CA 1
ATOM 768 C C . HIS A 1 104 ? 6.711 7.302 15.672 1.00 87.56 104 HIS A C 1
ATOM 770 O O . HIS A 1 104 ? 6.880 6.755 14.586 1.00 87.56 104 HIS A O 1
ATOM 776 N N . LEU A 1 105 ? 5.580 7.937 15.990 1.00 87.38 105 LEU A N 1
ATOM 777 C CA . LEU A 1 105 ? 4.418 7.985 15.099 1.00 87.38 105 LEU A CA 1
ATOM 778 C C . LEU A 1 105 ? 4.727 8.686 13.775 1.00 87.38 105 LEU A C 1
ATOM 780 O O . LEU A 1 105 ? 4.250 8.250 12.734 1.00 87.38 105 LEU A O 1
ATOM 784 N N . HIS A 1 106 ? 5.577 9.713 13.793 1.00 85.44 106 HIS A N 1
ATOM 785 C CA . HIS A 1 106 ? 6.054 10.354 12.572 1.00 85.44 106 HIS A CA 1
ATOM 786 C C . HIS A 1 106 ? 6.875 9.396 11.693 1.00 85.44 106 HIS A C 1
ATOM 788 O O . HIS A 1 106 ? 6.642 9.315 10.495 1.00 85.44 106 HIS A O 1
ATOM 794 N N . ARG A 1 107 ? 7.764 8.580 12.275 1.00 87.50 107 ARG A N 1
ATOM 795 C CA . ARG A 1 107 ? 8.508 7.561 11.506 1.00 87.50 107 ARG A CA 1
ATOM 796 C C . ARG A 1 107 ? 7.591 6.493 10.916 1.00 87.50 107 ARG A C 1
ATOM 798 O O . ARG A 1 107 ? 7.786 6.081 9.779 1.00 87.50 107 ARG A O 1
ATOM 805 N N . VAL A 1 108 ? 6.601 6.043 11.689 1.00 87.81 108 VAL A N 1
ATOM 806 C CA . VAL A 1 108 ? 5.591 5.083 11.217 1.00 87.81 108 VAL A CA 1
ATOM 807 C C . VAL A 1 108 ? 4.802 5.682 10.057 1.00 87.81 108 VAL A C 1
ATOM 809 O O . VAL A 1 108 ? 4.615 5.024 9.038 1.00 87.81 108 VAL A O 1
ATOM 812 N N . HIS A 1 109 ? 4.383 6.940 10.192 1.00 88.50 109 HIS A N 1
ATOM 813 C CA . HIS A 1 109 ? 3.700 7.689 9.145 1.00 88.50 109 HIS A CA 1
ATOM 814 C C . HIS A 1 109 ? 4.513 7.742 7.852 1.00 88.50 109 HIS A C 1
ATOM 816 O O . HIS A 1 109 ? 4.009 7.358 6.799 1.00 88.50 109 HIS A O 1
ATOM 822 N N . ASP A 1 110 ? 5.770 8.176 7.936 1.00 85.62 110 ASP A N 1
ATOM 823 C CA . ASP A 1 110 ? 6.650 8.313 6.776 1.00 85.62 110 ASP A CA 1
ATOM 824 C C . ASP A 1 110 ? 6.866 6.967 6.084 1.00 85.62 110 ASP A C 1
ATOM 826 O O . ASP A 1 110 ? 6.809 6.880 4.859 1.00 85.62 110 ASP A O 1
ATOM 830 N N . TYR A 1 111 ? 7.010 5.898 6.865 1.00 87.75 111 TYR A N 1
ATOM 831 C CA . TYR A 1 111 ? 7.137 4.548 6.335 1.00 87.75 111 TYR A CA 1
ATOM 832 C C . TYR A 1 111 ? 5.851 4.071 5.630 1.00 87.75 111 TYR A C 1
ATOM 834 O O . TYR A 1 111 ? 5.906 3.496 4.541 1.00 87.75 111 TYR A O 1
ATOM 842 N N . ILE A 1 112 ? 4.670 4.342 6.202 1.00 90.38 112 ILE A N 1
ATOM 843 C CA . ILE A 1 112 ? 3.381 4.059 5.547 1.00 90.38 112 ILE A CA 1
ATOM 844 C C . ILE A 1 112 ? 3.269 4.834 4.230 1.00 90.38 112 ILE A C 1
ATOM 846 O O . ILE A 1 112 ? 2.838 4.267 3.225 1.00 90.38 112 ILE A O 1
ATOM 850 N N . LEU A 1 113 ? 3.663 6.109 4.223 1.00 86.94 113 LEU A N 1
ATOM 851 C CA . LEU A 1 113 ? 3.652 6.942 3.027 1.00 86.94 113 LEU A CA 1
ATOM 852 C C . LEU A 1 113 ? 4.588 6.406 1.949 1.00 86.94 113 LEU A C 1
ATOM 854 O O . LEU A 1 113 ? 4.161 6.280 0.804 1.00 86.94 113 LEU A O 1
ATOM 858 N N . GLU A 1 114 ? 5.821 6.046 2.302 1.00 84.38 114 GLU A N 1
ATOM 859 C CA . GLU A 1 114 ? 6.789 5.453 1.377 1.00 84.38 114 GLU A CA 1
ATOM 860 C C . GLU A 1 114 ? 6.212 4.196 0.713 1.00 84.38 114 GLU A C 1
ATOM 862 O O . GLU A 1 114 ? 6.235 4.066 -0.513 1.00 84.38 114 GLU A O 1
ATOM 867 N N . ARG A 1 115 ? 5.584 3.310 1.500 1.00 86.94 115 ARG A N 1
ATOM 868 C CA . ARG A 1 115 ? 4.912 2.119 0.963 1.00 86.94 115 ARG A CA 1
ATOM 869 C C . ARG A 1 115 ? 3.695 2.454 0.100 1.00 86.94 115 ARG A C 1
ATOM 871 O O . ARG A 1 115 ? 3.483 1.806 -0.921 1.00 86.94 115 ARG A O 1
ATOM 878 N N . ALA A 1 116 ? 2.889 3.442 0.484 1.00 87.50 116 ALA A N 1
ATOM 879 C CA . ALA A 1 116 ? 1.694 3.845 -0.264 1.00 87.50 116 ALA A CA 1
ATOM 880 C C . ALA A 1 116 ? 2.032 4.547 -1.592 1.00 87.50 116 ALA A C 1
ATOM 882 O O . ALA A 1 116 ? 1.252 4.474 -2.549 1.00 87.50 116 ALA A O 1
ATOM 883 N N . LEU A 1 117 ? 3.191 5.208 -1.640 1.00 81.44 117 LEU A N 1
ATOM 884 C CA . LEU A 1 117 ? 3.768 5.860 -2.813 1.00 81.44 117 LEU A CA 1
ATOM 885 C C . LEU A 1 117 ? 4.461 4.880 -3.760 1.00 81.44 117 LEU A C 1
ATOM 887 O O . LEU A 1 117 ? 4.680 5.232 -4.919 1.00 81.44 117 LEU A O 1
ATOM 891 N N . LEU A 1 118 ? 4.795 3.668 -3.305 1.00 80.44 118 LEU A N 1
ATOM 892 C CA . LEU A 1 118 ? 5.446 2.669 -4.143 1.00 80.44 118 LEU A CA 1
ATOM 893 C C . LEU A 1 118 ? 4.523 2.262 -5.302 1.00 80.44 118 LEU A C 1
ATOM 895 O O . LEU A 1 118 ? 3.545 1.520 -5.149 1.00 80.44 118 LEU A O 1
ATOM 899 N N . ILE A 1 119 ? 4.851 2.756 -6.496 1.00 73.50 119 ILE A N 1
ATOM 900 C CA . ILE A 1 119 ? 4.147 2.413 -7.728 1.00 73.50 119 ILE A CA 1
ATOM 901 C C . ILE A 1 119 ? 4.621 1.034 -8.174 1.00 73.50 119 ILE A C 1
ATOM 903 O O . ILE A 1 119 ? 5.597 0.888 -8.916 1.00 73.50 119 ILE A O 1
ATOM 907 N N . HIS A 1 120 ? 3.909 0.011 -7.719 1.00 82.25 120 HIS A N 1
ATOM 908 C CA . HIS A 1 120 ? 4.127 -1.361 -8.144 1.00 82.25 120 HIS A CA 1
ATOM 909 C C . HIS A 1 120 ? 4.162 -1.465 -9.677 1.00 82.25 120 HIS A C 1
ATOM 911 O O . HIS A 1 120 ? 3.326 -0.886 -10.375 1.00 82.25 120 HIS A O 1
ATOM 917 N N . GLY A 1 121 ? 5.137 -2.205 -10.203 1.00 84.94 121 GLY A N 1
ATOM 918 C CA . GLY A 1 121 ? 5.294 -2.409 -11.645 1.00 84.94 121 GLY A CA 1
ATOM 919 C C . GLY A 1 121 ? 6.091 -1.334 -12.374 1.00 84.94 121 GLY A C 1
ATOM 920 O O . GLY A 1 121 ? 6.263 -1.448 -13.585 1.00 84.94 121 GLY A O 1
ATOM 921 N N . THR A 1 122 ? 6.625 -0.337 -11.662 1.00 85.75 122 THR A N 1
ATOM 922 C CA . THR A 1 122 ? 7.645 0.572 -12.216 1.00 85.75 122 THR A CA 1
ATOM 923 C C . THR A 1 122 ? 9.061 0.024 -12.075 1.00 85.75 122 THR A C 1
ATOM 925 O O . THR A 1 122 ? 9.912 0.323 -12.904 1.00 85.75 122 THR A O 1
ATOM 928 N N . THR A 1 123 ? 9.317 -0.819 -11.077 1.00 89.81 123 THR A N 1
ATOM 929 C CA . THR A 1 123 ? 10.613 -1.463 -10.844 1.00 89.81 123 THR A CA 1
ATOM 930 C C . THR A 1 123 ? 10.423 -2.906 -10.379 1.00 89.81 123 THR A C 1
ATOM 932 O O . THR A 1 123 ? 9.325 -3.342 -10.027 1.00 89.81 123 THR A O 1
ATOM 935 N N . CYS A 1 124 ? 11.496 -3.691 -10.435 1.00 93.56 124 CYS A N 1
ATOM 936 C CA . CYS A 1 124 ? 11.538 -5.029 -9.864 1.00 93.56 124 CYS A CA 1
ATOM 937 C C . CYS A 1 124 ? 11.600 -4.953 -8.331 1.00 93.56 124 CYS A C 1
ATOM 939 O O . CYS A 1 124 ? 12.590 -4.461 -7.794 1.00 93.56 124 CYS A O 1
ATOM 941 N N . ASP A 1 125 ? 10.645 -5.565 -7.629 1.00 92.00 125 ASP A N 1
ATOM 942 C CA . ASP A 1 125 ? 10.583 -5.587 -6.155 1.00 92.00 125 ASP A CA 1
ATOM 943 C C . ASP A 1 125 ? 11.743 -6.349 -5.490 1.00 92.00 125 ASP A C 1
ATOM 945 O O . ASP A 1 125 ? 11.884 -6.346 -4.271 1.00 92.00 125 ASP A O 1
ATOM 949 N N . SER A 1 126 ? 12.575 -7.044 -6.273 1.00 95.00 126 SER A N 1
ATOM 950 C CA . SER A 1 126 ? 13.754 -7.753 -5.763 1.00 95.00 126 SER A CA 1
ATOM 951 C C . SER A 1 126 ? 15.069 -7.024 -6.011 1.00 95.00 126 SER A C 1
ATOM 953 O O . SER A 1 126 ? 15.975 -7.158 -5.196 1.00 95.00 126 SER A O 1
ATOM 955 N N . CYS A 1 127 ? 15.234 -6.366 -7.161 1.00 94.12 127 CYS A N 1
ATOM 956 C CA . CYS A 1 127 ? 16.530 -5.810 -7.575 1.00 94.12 127 CYS A CA 1
ATOM 957 C C . CYS A 1 127 ? 16.469 -4.348 -8.027 1.00 94.12 127 CYS A C 1
ATOM 959 O O . CYS A 1 127 ? 17.486 -3.813 -8.451 1.00 94.12 127 CYS A O 1
ATOM 961 N N . GLY A 1 128 ? 15.294 -3.715 -7.995 1.00 90.88 128 GLY A N 1
ATOM 962 C CA . GLY A 1 128 ? 15.102 -2.318 -8.383 1.00 90.88 128 GLY A CA 1
ATOM 963 C C . GLY A 1 128 ? 15.152 -2.038 -9.889 1.00 90.88 128 GLY A C 1
ATOM 964 O O . GLY A 1 128 ? 14.846 -0.922 -10.290 1.00 90.88 128 GLY A O 1
ATOM 965 N N . ALA A 1 129 ? 15.483 -3.023 -10.735 1.00 91.44 129 ALA A N 1
ATOM 966 C CA . ALA A 1 129 ? 15.586 -2.822 -12.182 1.00 91.44 129 ALA A CA 1
ATOM 967 C C . ALA A 1 129 ? 14.278 -2.282 -12.791 1.00 91.44 129 ALA A C 1
ATOM 969 O O . ALA A 1 129 ? 13.200 -2.820 -12.519 1.00 91.44 129 ALA A O 1
ATOM 970 N N . SER A 1 130 ? 14.391 -1.258 -13.637 1.00 88.38 130 SER A N 1
ATOM 971 C CA . SER A 1 130 ? 13.272 -0.564 -14.283 1.00 88.38 130 SER A CA 1
ATOM 972 C C . SER A 1 130 ? 13.109 -0.997 -15.751 1.00 88.38 130 SER A C 1
ATOM 974 O O . SER A 1 130 ? 14.105 -1.294 -16.410 1.00 88.38 130 SER A O 1
ATOM 976 N N . PRO A 1 131 ? 11.882 -1.037 -16.310 1.00 85.69 131 PRO A N 1
ATOM 977 C CA . PRO A 1 131 ? 11.655 -1.279 -17.732 1.00 85.69 131 PRO A CA 1
ATOM 978 C C . PRO A 1 131 ? 11.875 -0.028 -18.606 1.00 85.69 131 PRO A C 1
ATOM 980 O O . PRO A 1 131 ? 11.547 -0.083 -19.790 1.00 85.69 131 PRO A O 1
ATOM 983 N N . ALA A 1 132 ? 12.393 1.081 -18.051 1.00 79.75 132 ALA A N 1
ATOM 984 C CA . ALA A 1 132 ? 12.537 2.387 -18.713 1.00 79.75 132 ALA A CA 1
ATOM 985 C C . ALA A 1 132 ? 13.155 2.317 -20.120 1.00 79.75 132 ALA A C 1
ATOM 987 O O . ALA A 1 132 ? 12.746 3.051 -21.015 1.00 79.75 132 ALA A O 1
ATOM 988 N N . ASP A 1 133 ? 14.073 1.374 -20.329 1.00 70.62 133 ASP A N 1
ATOM 989 C CA . ASP A 1 133 ? 14.863 1.285 -21.560 1.00 70.62 133 ASP A CA 1
ATOM 990 C C . ASP A 1 133 ? 14.386 0.149 -22.475 1.00 70.62 133 ASP A C 1
ATOM 992 O O . ASP A 1 133 ? 15.071 -0.248 -23.415 1.00 70.62 133 ASP A O 1
ATOM 996 N N . GLY A 1 134 ? 13.236 -0.457 -22.156 1.00 78.56 134 GLY A N 1
ATOM 997 C CA . 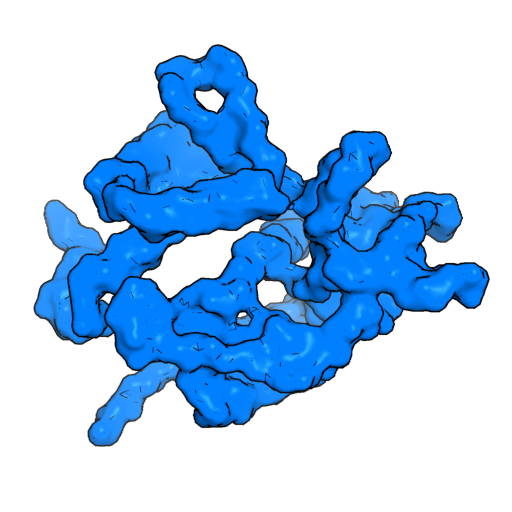GLY A 1 134 ? 12.632 -1.562 -22.906 1.00 78.56 134 GLY A CA 1
ATOM 998 C C . GLY A 1 134 ? 13.390 -2.895 -22.836 1.00 78.56 134 GLY A C 1
ATOM 999 O O . GLY A 1 134 ? 12.908 -3.902 -23.353 1.00 78.56 134 GLY A O 1
ATOM 1000 N N . SER A 1 135 ? 14.552 -2.937 -22.176 1.00 86.62 135 SER A N 1
ATOM 1001 C CA . SER A 1 135 ? 15.411 -4.127 -22.075 1.00 86.62 135 SER A CA 1
ATOM 1002 C C . SER A 1 135 ? 14.843 -5.214 -21.155 1.00 86.62 135 SER A C 1
ATOM 1004 O O . SER A 1 135 ? 15.180 -6.393 -21.287 1.00 86.62 135 SER A O 1
ATOM 1006 N N . ILE A 1 136 ? 13.964 -4.832 -20.227 1.00 89.94 136 ILE A N 1
ATOM 1007 C CA . ILE A 1 136 ? 13.403 -5.709 -19.204 1.00 89.94 136 ILE A CA 1
ATOM 1008 C C . ILE A 1 136 ? 11.884 -5.593 -19.219 1.00 89.94 136 ILE A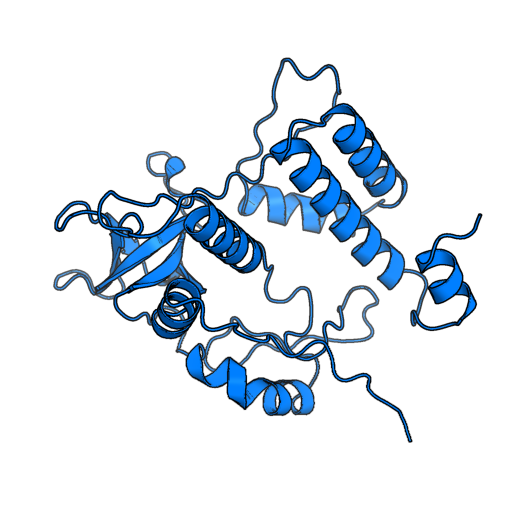 C 1
ATOM 1010 O O . ILE A 1 136 ? 11.322 -4.507 -19.129 1.00 89.94 136 ILE A O 1
ATOM 1014 N N . ARG A 1 137 ? 11.202 -6.741 -19.257 1.00 94.88 137 ARG A N 1
ATOM 1015 C CA . ARG A 1 137 ? 9.757 -6.822 -19.037 1.00 94.88 137 ARG A CA 1
ATOM 1016 C C . ARG A 1 137 ? 9.485 -7.354 -17.638 1.00 94.88 137 ARG A C 1
ATOM 1018 O O . ARG A 1 137 ? 9.790 -8.511 -17.345 1.00 94.88 137 ARG A O 1
ATOM 1025 N N . LEU A 1 138 ? 8.875 -6.527 -16.794 1.00 95.50 138 LEU A N 1
ATOM 1026 C CA . LEU A 1 138 ? 8.421 -6.953 -15.476 1.00 95.50 138 LEU A CA 1
ATOM 1027 C C . LEU A 1 138 ? 7.222 -7.903 -15.599 1.00 95.50 138 LEU A C 1
ATOM 1029 O O . LEU A 1 138 ? 6.331 -7.723 -16.432 1.00 95.50 138 LEU A O 1
ATOM 1033 N N . LYS A 1 139 ? 7.212 -8.934 -14.759 1.00 96.62 139 LYS A N 1
ATOM 1034 C CA . LYS A 1 139 ? 6.130 -9.909 -14.618 1.00 96.62 139 LYS A CA 1
ATOM 1035 C C . LYS A 1 139 ? 5.549 -9.775 -13.223 1.00 96.62 139 LYS A C 1
ATOM 1037 O O . LYS A 1 139 ? 6.305 -9.752 -12.256 1.00 96.62 139 LYS A O 1
ATOM 1042 N N . HIS A 1 140 ? 4.230 -9.718 -13.116 1.00 96.50 140 HIS A N 1
ATOM 1043 C CA . HIS A 1 140 ? 3.579 -9.710 -11.814 1.00 96.50 140 HIS A CA 1
ATOM 1044 C C . HIS A 1 140 ? 3.571 -11.119 -11.200 1.00 96.50 140 HIS A C 1
ATOM 1046 O O . HIS A 1 140 ? 3.589 -12.136 -11.899 1.00 96.50 140 HIS A O 1
ATOM 1052 N N . CYS A 1 141 ? 3.515 -11.186 -9.876 1.00 97.62 141 CYS A N 1
ATOM 1053 C CA . CYS A 1 141 ? 3.262 -12.410 -9.137 1.00 97.62 141 CYS A CA 1
ATOM 1054 C C . CYS A 1 141 ? 1.856 -12.927 -9.458 1.00 97.62 141 CYS A C 1
ATOM 1056 O O . CYS A 1 141 ? 0.874 -12.240 -9.197 1.00 97.62 141 CYS A O 1
ATOM 1058 N N . GLY A 1 142 ? 1.735 -14.157 -9.963 1.00 96.56 142 GLY A N 1
ATOM 1059 C CA . GLY A 1 142 ? 0.442 -14.719 -10.379 1.00 96.56 142 GLY A CA 1
ATOM 1060 C C . GLY A 1 142 ? -0.574 -14.959 -9.253 1.00 96.56 142 GLY A C 1
ATOM 1061 O O . GLY A 1 142 ? -1.715 -15.295 -9.540 1.00 96.56 142 GLY A O 1
ATOM 1062 N N . ARG A 1 143 ? -0.176 -14.817 -7.979 1.00 96.44 143 ARG A N 1
ATOM 1063 C CA . ARG A 1 143 ? -1.089 -14.938 -6.832 1.00 96.44 143 ARG A CA 1
ATOM 1064 C C . ARG A 1 143 ? -1.658 -13.587 -6.413 1.00 96.44 143 ARG A C 1
ATOM 1066 O O . ARG A 1 143 ? -2.870 -13.458 -6.311 1.00 96.44 143 ARG A O 1
ATOM 1073 N N . CYS A 1 144 ? -0.794 -12.616 -6.124 1.00 95.00 144 CYS A N 1
ATOM 1074 C CA . CYS A 1 144 ? -1.217 -11.318 -5.590 1.00 95.00 144 CYS A CA 1
ATOM 1075 C C . CYS A 1 144 ? -1.382 -10.229 -6.646 1.00 95.00 144 CYS A C 1
ATOM 1077 O O . CYS A 1 144 ? -2.001 -9.214 -6.360 1.00 95.00 144 CYS A O 1
ATOM 1079 N N . GLU A 1 145 ? -0.819 -10.422 -7.841 1.00 93.25 145 GLU A N 1
ATOM 1080 C CA . GLU A 1 145 ? -0.813 -9.476 -8.965 1.00 93.25 145 GLU A CA 1
ATOM 1081 C C . GLU A 1 145 ? -0.147 -8.118 -8.686 1.00 93.25 145 GLU A C 1
ATOM 1083 O O . GLU A 1 145 ? -0.102 -7.271 -9.576 1.00 93.25 145 GLU A O 1
ATOM 1088 N N . TRP A 1 146 ? 0.367 -7.888 -7.475 1.00 89.94 146 TRP A N 1
ATOM 1089 C CA . TRP A 1 146 ? 0.875 -6.576 -7.058 1.00 89.94 146 TRP A CA 1
ATOM 1090 C C . TRP A 1 146 ? 2.387 -6.522 -6.934 1.00 89.94 146 TRP A C 1
ATOM 1092 O O . TRP A 1 146 ? 2.944 -5.458 -7.133 1.00 89.94 146 TRP A O 1
ATOM 1102 N N . ALA A 1 147 ? 3.063 -7.643 -6.686 1.00 93.44 147 ALA A N 1
ATOM 1103 C CA . ALA A 1 147 ? 4.520 -7.673 -6.754 1.00 93.44 147 ALA A CA 1
ATOM 1104 C C . ALA A 1 147 ? 4.995 -7.925 -8.191 1.00 93.44 147 ALA A C 1
ATOM 1106 O O . ALA A 1 147 ? 4.437 -8.789 -8.871 1.00 93.44 147 ALA A O 1
ATOM 1107 N N . TYR A 1 148 ? 6.028 -7.221 -8.638 1.00 95.56 148 TYR A N 1
ATOM 1108 C CA . TYR A 1 148 ? 6.590 -7.255 -9.981 1.00 95.56 148 TYR A CA 1
ATOM 1109 C C . TYR A 1 148 ? 8.063 -7.649 -9.958 1.00 95.56 148 TYR A C 1
ATOM 1111 O O . TYR A 1 148 ? 8.875 -7.126 -9.202 1.00 95.56 148 TYR A O 1
ATOM 1119 N N . PHE A 1 149 ? 8.433 -8.564 -10.849 1.00 96.50 149 PHE A N 1
ATOM 1120 C CA . PHE A 1 149 ? 9.781 -9.110 -10.928 1.00 96.50 149 PHE A CA 1
ATOM 1121 C C . PHE A 1 149 ? 10.260 -9.152 -12.374 1.00 96.50 149 PHE A C 1
ATOM 1123 O O . PHE A 1 149 ? 9.520 -9.543 -13.276 1.00 96.50 149 PHE A O 1
ATOM 1130 N N . CYS A 1 150 ? 11.527 -8.814 -12.609 1.00 96.94 150 CYS A N 1
ATOM 1131 C CA . CYS A 1 150 ? 12.132 -8.935 -13.939 1.00 96.94 150 CYS A CA 1
ATOM 1132 C C . CYS A 1 150 ? 12.387 -10.396 -14.350 1.00 96.94 150 CYS A C 1
ATOM 1134 O O . CYS A 1 150 ? 12.522 -10.703 -15.533 1.00 96.94 150 CYS A O 1
ATOM 1136 N N . SER A 1 151 ? 12.451 -11.320 -13.385 1.00 96.88 151 SER A N 1
ATOM 1137 C CA . SER A 1 151 ? 12.738 -12.733 -13.624 1.00 96.88 151 SER A CA 1
ATOM 1138 C C . SER A 1 151 ? 12.166 -13.634 -12.527 1.00 96.88 151 SER A C 1
ATOM 1140 O O . SER A 1 151 ? 11.896 -13.197 -11.406 1.00 96.88 151 SER A O 1
ATOM 1142 N N . SER A 1 152 ? 12.046 -14.931 -12.820 1.00 97.44 152 SER A N 1
ATOM 1143 C CA . SER A 1 152 ? 11.706 -15.941 -11.810 1.00 97.44 152 SER A CA 1
ATOM 1144 C C . SER A 1 152 ? 12.779 -16.075 -10.725 1.00 97.44 152 SER A C 1
ATOM 1146 O O . SER A 1 152 ? 12.468 -16.501 -9.618 1.00 97.44 152 SER A O 1
ATOM 1148 N N . ALA A 1 153 ? 14.038 -15.733 -11.028 1.00 97.88 153 ALA A N 1
ATOM 1149 C CA . ALA A 1 153 ? 15.114 -15.718 -10.040 1.00 97.88 153 ALA A CA 1
ATOM 1150 C C . ALA A 1 153 ? 14.892 -14.601 -9.010 1.00 97.88 153 ALA A C 1
ATOM 1152 O O . ALA A 1 153 ? 14.921 -14.876 -7.815 1.00 97.88 153 ALA A O 1
ATOM 1153 N N . CYS A 1 154 ? 14.559 -13.388 -9.463 1.00 97.62 154 CYS A N 1
ATOM 1154 C CA . CYS A 1 154 ? 14.176 -12.270 -8.596 1.00 97.62 154 CYS A CA 1
ATOM 1155 C C . CYS A 1 154 ? 12.937 -12.587 -7.751 1.00 97.62 154 CYS A C 1
ATOM 1157 O O . CYS A 1 154 ? 12.942 -12.358 -6.546 1.00 97.62 154 CYS A O 1
ATOM 1159 N N . GLN A 1 155 ? 11.905 -13.194 -8.345 1.00 97.81 155 GLN A N 1
ATOM 1160 C CA . GLN A 1 155 ? 10.720 -13.611 -7.590 1.00 97.81 155 GLN A CA 1
ATOM 1161 C C . GLN A 1 155 ? 11.063 -14.616 -6.478 1.00 97.81 155 GLN A C 1
ATOM 1163 O O . GLN A 1 155 ? 10.578 -14.487 -5.357 1.00 97.81 155 GLN A O 1
ATOM 1168 N N . LYS A 1 156 ? 11.906 -15.616 -6.771 1.00 97.44 156 LYS A N 1
ATOM 1169 C CA . LYS A 1 156 ? 12.360 -16.600 -5.775 1.00 97.44 156 LYS A CA 1
ATOM 1170 C C . LYS A 1 156 ? 13.245 -15.964 -4.703 1.00 97.44 156 LYS A C 1
ATOM 1172 O O . LYS A 1 156 ? 13.085 -16.288 -3.533 1.00 97.44 156 LYS A O 1
ATOM 1177 N N . GLY A 1 157 ? 14.146 -15.061 -5.090 1.00 96.31 157 GLY A N 1
ATOM 1178 C CA . GLY A 1 157 ? 15.036 -14.351 -4.169 1.00 96.31 157 GLY A CA 1
ATOM 1179 C C . GLY A 1 157 ? 14.274 -13.470 -3.179 1.00 96.31 157 GLY A C 1
ATOM 1180 O O . GLY A 1 157 ? 14.587 -13.473 -1.994 1.00 96.31 157 GLY A O 1
ATOM 1181 N N . ALA A 1 158 ? 13.221 -12.794 -3.640 1.00 95.62 158 ALA A N 1
ATOM 1182 C CA . ALA A 1 158 ? 12.352 -11.984 -2.793 1.00 95.62 158 ALA A CA 1
ATOM 1183 C C . ALA A 1 158 ? 11.286 -12.795 -2.032 1.00 95.62 158 ALA A C 1
ATOM 1185 O O . ALA A 1 158 ? 10.548 -12.218 -1.236 1.00 95.62 158 ALA A O 1
ATOM 1186 N N . TRP A 1 159 ? 11.171 -14.113 -2.250 1.00 95.88 159 TRP A N 1
ATOM 1187 C CA . TRP A 1 159 ? 10.056 -14.912 -1.727 1.00 95.88 159 TRP A CA 1
ATOM 1188 C C . TRP A 1 159 ? 9.961 -14.901 -0.199 1.00 95.88 159 TRP A C 1
ATOM 1190 O O . TRP A 1 159 ? 8.858 -14.859 0.335 1.00 95.88 159 TRP A O 1
ATOM 1200 N N . GLU A 1 160 ? 11.091 -14.916 0.508 1.00 92.75 160 GLU A N 1
ATOM 1201 C CA . GLU A 1 160 ? 11.119 -14.937 1.978 1.00 92.75 160 GLU A CA 1
ATOM 1202 C C . GLU A 1 160 ? 10.416 -13.719 2.595 1.00 92.75 160 GLU A C 1
ATOM 1204 O O . GLU A 1 160 ? 9.636 -13.866 3.536 1.00 92.75 160 GLU A O 1
ATOM 1209 N N . LEU A 1 161 ? 10.639 -12.539 2.011 1.00 89.75 161 LEU A N 1
ATOM 1210 C CA . LEU A 1 161 ? 9.982 -11.295 2.409 1.00 89.75 161 LEU A CA 1
ATOM 1211 C C . LEU A 1 161 ? 8.569 -11.220 1.815 1.00 89.75 161 LEU A C 1
ATOM 1213 O O . LEU A 1 161 ? 7.591 -11.001 2.526 1.00 89.75 161 LEU A O 1
ATOM 1217 N N . HIS A 1 162 ? 8.437 -11.497 0.515 1.00 93.50 162 HIS A N 1
ATOM 1218 C CA . HIS A 1 162 ? 7.181 -11.365 -0.217 1.00 93.50 162 HIS A CA 1
ATOM 1219 C C . HIS A 1 162 ? 6.068 -12.283 0.302 1.00 93.50 162 HIS A C 1
ATOM 1221 O O . HIS A 1 162 ? 4.905 -11.886 0.324 1.00 93.50 162 HIS A O 1
ATOM 1227 N N . ARG A 1 163 ? 6.384 -13.516 0.720 1.00 94.75 163 ARG A N 1
ATOM 1228 C CA . ARG A 1 163 ? 5.373 -14.523 1.090 1.00 94.75 163 ARG A CA 1
ATOM 1229 C C . ARG A 1 163 ? 4.457 -14.081 2.230 1.00 94.75 163 ARG A C 1
ATOM 1231 O O . ARG A 1 163 ? 3.321 -14.542 2.273 1.00 94.75 163 ARG A O 1
ATOM 1238 N N . ARG A 1 164 ? 4.935 -13.197 3.115 1.00 90.25 164 ARG A N 1
ATOM 1239 C CA . ARG A 1 164 ? 4.164 -12.648 4.243 1.00 90.25 164 ARG A CA 1
ATOM 1240 C C . ARG A 1 164 ? 3.010 -11.764 3.751 1.00 90.25 164 ARG A C 1
ATOM 1242 O O . ARG A 1 164 ? 1.884 -11.880 4.230 1.00 90.25 164 ARG A O 1
ATOM 1249 N N . ALA A 1 165 ? 3.274 -10.969 2.713 1.00 91.44 165 ALA A N 1
ATOM 1250 C CA . ALA A 1 165 ? 2.299 -10.096 2.060 1.00 91.44 165 ALA A CA 1
ATOM 1251 C C . ALA A 1 165 ? 1.584 -10.740 0.853 1.00 91.44 165 ALA A C 1
ATOM 1253 O O . ALA A 1 165 ? 0.600 -10.205 0.346 1.00 91.44 165 ALA A O 1
ATOM 1254 N N . CYS A 1 166 ? 2.046 -11.899 0.369 1.00 95.81 166 CYS A N 1
ATOM 1255 C CA . CYS A 1 166 ? 1.518 -12.539 -0.836 1.00 95.81 166 CYS A CA 1
ATOM 1256 C C . CYS A 1 166 ? 0.137 -13.181 -0.610 1.00 95.81 166 CYS A C 1
ATOM 1258 O O . CYS A 1 166 ? 0.022 -14.351 -0.225 1.00 95.81 166 CYS A O 1
ATOM 1260 N N . ARG A 1 167 ? -0.926 -12.432 -0.917 1.00 95.62 167 ARG A N 1
ATOM 1261 C CA . ARG A 1 167 ? -2.333 -12.856 -0.804 1.00 95.62 167 ARG A CA 1
ATOM 1262 C C . ARG A 1 167 ? -3.061 -12.684 -2.139 1.00 95.62 167 ARG A C 1
ATOM 1264 O O . ARG A 1 167 ? -2.650 -11.827 -2.915 1.00 95.62 167 ARG A O 1
ATOM 1271 N N . PRO A 1 168 ? -4.104 -13.481 -2.447 1.00 95.81 168 PRO A N 1
ATOM 1272 C CA . PRO A 1 168 ? -4.925 -13.246 -3.630 1.00 95.81 168 PRO A CA 1
ATOM 1273 C C . PRO A 1 168 ? -5.484 -11.822 -3.660 1.00 95.81 168 PRO A C 1
ATOM 1275 O O . PRO A 1 168 ? -5.822 -11.261 -2.617 1.00 95.81 168 PRO A O 1
ATOM 1278 N N . ARG A 1 169 ? -5.608 -11.243 -4.854 1.00 92.44 169 ARG A N 1
ATOM 1279 C CA . ARG A 1 169 ? -6.145 -9.890 -5.015 1.00 92.44 169 ARG A CA 1
ATOM 1280 C C . ARG A 1 169 ? -7.548 -9.773 -4.407 1.00 92.44 169 ARG A C 1
ATOM 1282 O O . ARG A 1 169 ? -8.408 -10.617 -4.643 1.00 92.44 169 ARG A O 1
ATOM 1289 N N . GLY A 1 170 ? -7.777 -8.704 -3.643 1.00 94.06 170 GLY A N 1
ATOM 1290 C CA . GLY A 1 170 ? -9.057 -8.446 -2.973 1.00 94.06 170 GLY A CA 1
ATOM 1291 C C . GLY A 1 170 ? -9.284 -9.248 -1.685 1.00 94.06 170 GLY A C 1
ATOM 1292 O O . GLY A 1 170 ? -10.364 -9.143 -1.100 1.00 94.06 170 GLY A O 1
ATOM 1293 N N . VAL A 1 171 ? -8.291 -10.030 -1.244 1.00 96.31 171 VAL A N 1
ATOM 1294 C CA . VAL A 1 171 ? -8.290 -10.728 0.046 1.00 96.31 171 VAL A CA 1
ATOM 1295 C C . VAL A 1 171 ? -7.405 -9.969 1.025 1.00 96.31 171 VAL A C 1
ATOM 1297 O O . VAL A 1 171 ? -6.208 -9.805 0.791 1.00 96.31 171 VAL A O 1
ATOM 1300 N N . PHE A 1 172 ? -7.998 -9.563 2.142 1.00 97.00 172 PHE A N 1
ATOM 1301 C CA . PHE A 1 172 ? -7.333 -8.826 3.211 1.00 97.00 172 PHE A CA 1
ATOM 1302 C C . PHE A 1 172 ? -7.536 -9.539 4.550 1.00 97.00 172 PHE A C 1
ATOM 1304 O O . PHE A 1 172 ? -8.296 -10.503 4.655 1.00 97.00 172 PHE A O 1
ATOM 1311 N N . VAL A 1 173 ? -6.828 -9.091 5.574 1.00 96.75 173 VAL A N 1
ATOM 1312 C CA . VAL A 1 173 ? -7.010 -9.512 6.965 1.00 96.75 173 VAL A CA 1
ATOM 1313 C C . VAL A 1 173 ? -7.298 -8.263 7.793 1.00 96.75 173 VAL A C 1
ATOM 1315 O O . VAL A 1 173 ? -6.930 -7.160 7.392 1.00 96.75 173 VAL A O 1
ATOM 1318 N N . ALA A 1 174 ? -7.994 -8.427 8.919 1.00 96.81 174 ALA A N 1
ATOM 1319 C CA . ALA A 1 174 ? -8.155 -7.339 9.875 1.00 96.81 174 ALA A CA 1
ATOM 1320 C C . ALA A 1 174 ? -6.784 -6.747 10.263 1.00 96.81 174 ALA A C 1
ATOM 1322 O O . ALA A 1 174 ? -5.782 -7.465 10.334 1.00 96.81 174 ALA A O 1
ATOM 1323 N N . ASP A 1 175 ? -6.765 -5.435 10.465 1.00 96.12 175 ASP A N 1
ATOM 1324 C CA . ASP A 1 175 ? -5.608 -4.583 10.737 1.00 96.12 175 ASP A CA 1
ATOM 1325 C C . ASP A 1 175 ? -4.611 -4.427 9.567 1.00 96.12 175 ASP A C 1
ATOM 1327 O O . ASP A 1 175 ? -3.561 -3.804 9.733 1.00 96.12 175 ASP A O 1
ATOM 1331 N N . ASP A 1 176 ? -4.887 -4.972 8.374 1.00 97.12 176 ASP A N 1
ATOM 1332 C CA . ASP A 1 176 ? -4.108 -4.609 7.184 1.00 97.12 176 ASP A CA 1
ATOM 1333 C C . ASP A 1 176 ? -4.289 -3.119 6.871 1.00 97.12 176 ASP A C 1
ATOM 1335 O O . ASP A 1 176 ? -5.399 -2.585 6.938 1.00 97.12 176 ASP A O 1
ATOM 1339 N N . LEU A 1 177 ? -3.219 -2.464 6.419 1.00 96.50 177 LEU A N 1
ATOM 1340 C CA . LEU A 1 177 ? -3.305 -1.123 5.856 1.00 96.50 177 LEU A CA 1
ATOM 1341 C C . LEU A 1 177 ? -3.487 -1.209 4.349 1.00 96.50 177 LEU A C 1
ATOM 1343 O O . LEU A 1 177 ? -2.676 -1.800 3.629 1.00 96.50 177 LEU A O 1
ATOM 1347 N N . VAL A 1 178 ? -4.541 -0.570 3.860 1.00 95.81 178 VAL A N 1
ATOM 1348 C CA . VAL A 1 178 ? -4.891 -0.540 2.444 1.00 95.81 178 VAL A CA 1
ATOM 1349 C C . VAL A 1 178 ? -5.069 0.891 1.961 1.00 95.81 178 VAL A C 1
ATOM 1351 O O . VAL A 1 178 ? -5.582 1.755 2.665 1.00 95.81 178 VAL A O 1
ATOM 1354 N N . ARG A 1 179 ? -4.676 1.143 0.718 1.00 94.44 179 ARG A N 1
ATOM 1355 C CA . ARG A 1 179 ? -4.962 2.370 -0.011 1.00 94.44 179 ARG A CA 1
ATOM 1356 C C . ARG A 1 179 ? -6.260 2.202 -0.785 1.00 94.44 179 ARG A C 1
ATOM 1358 O O . ARG A 1 179 ? -6.419 1.238 -1.538 1.00 94.44 179 ARG A O 1
ATOM 1365 N N . ILE A 1 180 ? -7.148 3.180 -0.664 1.00 94.06 180 ILE A N 1
ATOM 1366 C CA . ILE A 1 180 ? -8.356 3.267 -1.483 1.00 94.06 180 ILE A CA 1
ATOM 1367 C C . ILE A 1 180 ? -8.001 3.901 -2.834 1.00 94.06 180 ILE A C 1
ATOM 1369 O O . ILE A 1 180 ? -7.493 5.020 -2.896 1.00 94.06 180 ILE A O 1
ATOM 1373 N N . ALA A 1 181 ? -8.300 3.213 -3.934 1.00 90.56 181 ALA A N 1
ATOM 1374 C CA . ALA A 1 181 ? -8.086 3.720 -5.287 1.00 90.56 181 ALA A CA 1
ATOM 1375 C C . ALA A 1 181 ? -9.232 3.339 -6.237 1.00 90.56 181 ALA A C 1
ATOM 1377 O O . ALA A 1 181 ? -10.026 2.438 -5.976 1.00 90.56 181 ALA A O 1
ATOM 1378 N N . GLY A 1 182 ? -9.348 4.053 -7.361 1.00 87.56 182 GLY A N 1
ATOM 1379 C CA . GLY A 1 182 ? -10.369 3.771 -8.378 1.00 87.56 182 GLY A CA 1
ATOM 1380 C C . GLY A 1 182 ? -11.814 4.067 -7.947 1.00 87.56 182 GLY A C 1
ATOM 1381 O O . GLY A 1 182 ? -12.753 3.504 -8.520 1.00 87.56 182 GLY A O 1
ATOM 1382 N N . VAL A 1 183 ? -12.012 4.931 -6.945 1.00 90.19 183 VAL A N 1
ATOM 1383 C CA . VAL A 1 183 ? -13.334 5.439 -6.550 1.00 90.19 183 VAL A CA 1
ATOM 1384 C C . VAL A 1 183 ? -13.792 6.473 -7.579 1.00 90.19 183 VAL A C 1
ATOM 1386 O O . VAL A 1 183 ? -13.135 7.488 -7.778 1.00 90.19 183 VAL A O 1
ATOM 1389 N N . LYS A 1 184 ? -14.914 6.195 -8.255 1.00 89.31 184 LYS A N 1
ATOM 1390 C CA . LYS A 1 184 ? -15.491 7.073 -9.294 1.00 89.31 184 LYS A CA 1
ATOM 1391 C C . LYS A 1 184 ? -16.629 7.966 -8.791 1.00 89.31 184 LYS A C 1
ATOM 1393 O O . LYS A 1 184 ? -17.041 8.876 -9.497 1.00 89.31 184 LYS A O 1
ATOM 1398 N N . SER A 1 185 ? -17.170 7.673 -7.608 1.00 90.69 185 SER A N 1
ATOM 1399 C CA . SER A 1 185 ? -18.285 8.425 -7.030 1.00 90.69 185 SER A CA 1
ATOM 1400 C C . SER A 1 185 ? -17.812 9.812 -6.615 1.00 90.69 185 SER A C 1
ATOM 1402 O O . SER A 1 185 ? -16.850 9.907 -5.857 1.00 90.69 185 SER A O 1
ATOM 1404 N N . VAL A 1 186 ? -18.500 10.857 -7.080 1.00 87.56 186 VAL A N 1
ATOM 1405 C CA . VAL A 1 186 ? -18.195 12.254 -6.728 1.00 87.56 186 VAL A CA 1
ATOM 1406 C C . VAL A 1 186 ? -18.295 12.458 -5.215 1.00 87.56 186 VAL A C 1
ATOM 1408 O O . VAL A 1 186 ? -17.357 12.963 -4.613 1.00 87.56 186 VAL A O 1
ATOM 1411 N N . ASP A 1 187 ? -19.342 11.913 -4.590 1.00 90.00 187 ASP A N 1
ATOM 1412 C CA . ASP A 1 187 ? -19.587 12.004 -3.139 1.00 90.00 187 ASP A CA 1
ATOM 1413 C C . ASP A 1 187 ? -18.602 11.205 -2.266 1.00 90.00 187 ASP A C 1
ATOM 1415 O O . ASP A 1 187 ? -18.821 11.064 -1.069 1.00 90.00 187 ASP A O 1
ATOM 1419 N N . ARG A 1 188 ? -17.596 10.564 -2.876 1.00 89.25 188 ARG A N 1
ATOM 1420 C CA . ARG A 1 188 ? -16.564 9.785 -2.174 1.00 89.25 188 ARG A CA 1
ATOM 1421 C C . ARG A 1 188 ? -15.158 10.114 -2.662 1.00 89.25 188 ARG A C 1
ATOM 1423 O O . ARG A 1 188 ? -14.239 9.306 -2.492 1.00 89.25 188 ARG A O 1
ATOM 1430 N N . GLN A 1 189 ? -14.982 11.244 -3.342 1.00 85.06 189 GLN A N 1
ATOM 1431 C CA . GLN A 1 189 ? -13.670 11.650 -3.841 1.00 85.06 189 GLN A CA 1
ATOM 1432 C C . GLN A 1 189 ? -12.676 11.897 -2.705 1.00 85.06 189 GLN A C 1
ATOM 1434 O O . GLN A 1 189 ? -11.496 11.613 -2.873 1.00 85.06 189 GLN A O 1
ATOM 1439 N N . GLU A 1 190 ? -13.147 12.304 -1.530 1.00 86.88 190 GLU A N 1
ATOM 1440 C CA . GLU A 1 190 ? -12.354 12.475 -0.312 1.00 86.88 190 GLU A CA 1
ATOM 1441 C C . GLU A 1 190 ? -11.757 11.164 0.222 1.00 86.88 190 GLU A C 1
ATOM 1443 O O . GLU A 1 190 ? -10.824 11.183 1.026 1.00 86.88 190 GLU A O 1
ATOM 1448 N N . LEU A 1 191 ? -12.280 10.013 -0.217 1.00 88.62 191 LEU A N 1
ATOM 1449 C CA . LEU A 1 191 ? -11.728 8.700 0.114 1.00 88.62 191 LEU A CA 1
ATOM 1450 C C . LEU A 1 191 ? -10.594 8.283 -0.818 1.00 88.62 191 LEU A C 1
ATOM 1452 O O . LEU A 1 191 ? -9.841 7.367 -0.490 1.00 88.62 191 LEU A O 1
ATOM 1456 N N . LYS A 1 192 ? -10.472 8.920 -1.985 1.00 88.12 192 LYS A N 1
ATOM 1457 C CA . LYS A 1 192 ? -9.439 8.596 -2.964 1.00 88.12 192 LYS A CA 1
ATOM 1458 C C . LYS A 1 192 ? -8.065 8.825 -2.336 1.00 88.12 192 LYS A C 1
ATOM 1460 O O . LYS A 1 192 ? -7.821 9.856 -1.719 1.00 88.12 192 LYS A O 1
ATOM 1465 N N . SER A 1 193 ? -7.178 7.846 -2.486 1.00 87.12 193 SER A N 1
ATOM 1466 C CA . SER A 1 193 ? -5.800 7.912 -1.988 1.00 87.12 193 SER A CA 1
ATOM 1467 C C . SER A 1 193 ? -5.678 7.999 -0.464 1.00 87.12 193 SER A C 1
ATOM 1469 O O . SER A 1 193 ? -4.613 8.323 0.048 1.00 87.12 193 SER A O 1
ATOM 1471 N N . ARG A 1 194 ? -6.728 7.662 0.294 1.00 92.69 194 ARG A N 1
ATOM 1472 C CA . ARG A 1 194 ? -6.603 7.463 1.742 1.00 92.69 194 ARG A CA 1
ATOM 1473 C C . ARG A 1 194 ? -5.991 6.104 2.047 1.00 92.69 194 ARG A C 1
ATOM 1475 O O . ARG A 1 194 ? -6.369 5.107 1.424 1.00 92.69 194 ARG A O 1
ATOM 1482 N N . VAL A 1 195 ? -5.091 6.073 3.028 1.00 94.88 195 VAL A N 1
ATOM 1483 C CA . VAL A 1 195 ? -4.664 4.830 3.675 1.00 94.88 195 VAL A CA 1
ATOM 1484 C C . VAL A 1 195 ? -5.589 4.589 4.862 1.00 94.88 195 VAL A C 1
ATOM 1486 O O . VAL A 1 195 ? -5.802 5.476 5.688 1.00 94.88 195 VAL A O 1
ATOM 1489 N N . VAL A 1 196 ? -6.188 3.409 4.904 1.00 96.38 196 VAL A N 1
ATOM 1490 C CA . VAL A 1 196 ? -7.183 3.002 5.896 1.00 96.38 196 VAL A CA 1
ATOM 1491 C C . VAL A 1 196 ? -6.840 1.621 6.429 1.00 96.38 196 VAL A C 1
ATOM 1493 O O . VAL A 1 196 ? -6.136 0.848 5.780 1.00 96.38 196 VAL A O 1
ATOM 1496 N N . GLU A 1 197 ? -7.354 1.319 7.608 1.00 97.06 197 GLU A N 1
ATOM 1497 C CA . GLU A 1 197 ? -7.195 0.037 8.275 1.00 97.06 197 GLU A CA 1
ATOM 1498 C C . GLU A 1 197 ? -8.389 -0.865 7.962 1.00 97.06 197 GLU A C 1
ATOM 1500 O O . GLU A 1 197 ? -9.546 -0.444 8.061 1.00 97.06 197 GLU A O 1
ATOM 1505 N N . VAL A 1 198 ? -8.124 -2.109 7.579 1.00 97.56 198 VAL A N 1
ATOM 1506 C CA . VAL A 1 198 ? -9.155 -3.116 7.331 1.00 97.56 198 VAL A CA 1
ATOM 1507 C C . VAL A 1 198 ? -9.719 -3.609 8.658 1.00 97.56 198 VAL A C 1
ATOM 1509 O O . VAL A 1 198 ? -8.997 -4.142 9.483 1.00 97.56 198 VAL A O 1
ATOM 1512 N N . GLN A 1 199 ? -11.031 -3.503 8.839 1.00 97.31 199 GLN A N 1
ATOM 1513 C CA . GLN A 1 199 ? -11.731 -4.009 10.025 1.00 97.31 199 GLN A CA 1
ATOM 1514 C C . GLN A 1 199 ? -12.252 -5.442 9.819 1.00 97.31 199 GLN A C 1
ATOM 1516 O O . GLN A 1 199 ? -12.442 -6.194 10.771 1.00 97.31 199 GLN A O 1
ATOM 1521 N N . GLY A 1 200 ? -12.465 -5.852 8.564 1.00 96.88 200 GLY A N 1
ATOM 1522 C CA . GLY A 1 200 ? -12.892 -7.206 8.203 1.00 96.88 200 GLY A CA 1
ATOM 1523 C C . GLY A 1 200 ? -13.885 -7.233 7.038 1.00 96.88 200 GLY A C 1
ATOM 1524 O O . GLY A 1 200 ? -14.216 -6.187 6.473 1.00 96.88 200 GLY A O 1
ATOM 1525 N N . PRO A 1 201 ? -14.354 -8.421 6.625 1.00 97.69 201 PRO A N 1
ATOM 1526 C CA . PRO A 1 201 ? -15.381 -8.542 5.596 1.00 97.69 201 PRO A CA 1
ATOM 1527 C C . PRO A 1 201 ? -16.743 -8.064 6.120 1.00 97.69 201 PRO A C 1
ATOM 1529 O O . PRO A 1 201 ? -17.099 -8.318 7.268 1.00 97.69 201 PRO A O 1
ATOM 1532 N N . VAL A 1 202 ? -17.539 -7.413 5.267 1.00 97.19 202 VAL A N 1
ATOM 1533 C CA . VAL A 1 202 ? -18.910 -7.007 5.623 1.00 97.19 202 VAL A CA 1
ATOM 1534 C C . VAL A 1 202 ? -19.847 -8.219 5.493 1.00 97.19 202 VAL A C 1
ATOM 1536 O O . VAL A 1 202 ? -20.004 -8.705 4.369 1.00 97.19 202 VAL A O 1
ATOM 1539 N N . PRO A 1 203 ? -20.505 -8.692 6.575 1.00 96.12 203 PRO A N 1
ATOM 1540 C CA . PRO A 1 203 ? -21.251 -9.958 6.569 1.00 96.12 203 PRO A CA 1
ATOM 1541 C C . PRO A 1 203 ? -22.309 -10.064 5.463 1.00 96.12 203 PRO A C 1
ATOM 1543 O O . PRO A 1 203 ? -22.384 -11.073 4.767 1.00 96.12 203 PRO A O 1
ATOM 1546 N N . ASP A 1 204 ? -23.068 -8.989 5.239 1.00 97.25 204 ASP A N 1
ATOM 1547 C CA . ASP A 1 204 ? -24.204 -8.985 4.308 1.00 97.25 204 ASP A CA 1
ATOM 1548 C C . ASP A 1 204 ? -23.839 -8.521 2.887 1.00 97.25 204 ASP A C 1
ATOM 1550 O O . ASP A 1 204 ? -24.714 -8.318 2.041 1.00 97.25 204 ASP A O 1
ATOM 1554 N N . ARG A 1 205 ? -22.551 -8.270 2.607 1.00 96.75 205 ARG A N 1
ATOM 1555 C CA . ARG A 1 205 ? -22.098 -7.707 1.325 1.00 96.75 205 ARG A CA 1
ATOM 1556 C C . ARG A 1 205 ? -20.813 -8.388 0.838 1.00 96.75 205 ARG A C 1
ATOM 1558 O O . ARG A 1 205 ? -19.720 -7.882 1.106 1.00 96.75 205 ARG A O 1
ATOM 1565 N N . PRO A 1 206 ? -20.915 -9.494 0.079 1.00 96.12 206 PRO A N 1
ATOM 1566 C CA . PRO A 1 206 ? -19.746 -10.236 -0.382 1.00 96.12 206 PRO A CA 1
ATOM 1567 C C . PRO A 1 206 ? -18.822 -9.360 -1.235 1.00 96.12 206 PRO A C 1
ATOM 1569 O O . PRO A 1 206 ? -19.271 -8.511 -2.007 1.00 96.12 206 PRO A O 1
ATOM 1572 N N . GLY A 1 207 ? -17.513 -9.557 -1.069 1.00 95.94 207 GLY A N 1
ATOM 1573 C CA . GLY A 1 207 ? -16.480 -8.778 -1.758 1.00 95.94 207 GLY A CA 1
ATOM 1574 C C . GLY A 1 207 ? -16.281 -7.359 -1.217 1.00 95.94 207 GLY A C 1
ATOM 1575 O O . GLY A 1 207 ? -15.421 -6.636 -1.724 1.00 95.94 207 GLY A O 1
ATOM 1576 N N . ARG A 1 208 ? -17.038 -6.941 -0.193 1.00 97.19 208 ARG A N 1
ATOM 1577 C CA . ARG A 1 208 ? -16.835 -5.663 0.492 1.00 97.19 208 ARG A CA 1
ATOM 1578 C C . ARG A 1 208 ? -16.165 -5.851 1.843 1.00 97.19 208 ARG A C 1
ATOM 1580 O O . ARG A 1 208 ? -16.444 -6.794 2.577 1.00 97.19 208 ARG A O 1
ATOM 1587 N N . TRP A 1 209 ? -15.323 -4.884 2.163 1.00 97.94 209 TRP A N 1
ATOM 1588 C CA . TRP A 1 209 ? -14.555 -4.807 3.390 1.00 97.94 209 TRP A CA 1
ATOM 1589 C C . TRP A 1 209 ? -14.978 -3.565 4.164 1.00 97.94 209 TRP A C 1
ATOM 1591 O O . TRP A 1 209 ? -15.189 -2.501 3.570 1.00 97.94 209 TRP A O 1
ATOM 1601 N N . ALA A 1 210 ? -15.151 -3.732 5.469 1.00 97.62 210 ALA A N 1
ATOM 1602 C CA . ALA A 1 210 ? -15.230 -2.641 6.419 1.00 97.62 210 ALA A CA 1
ATOM 1603 C C . ALA A 1 210 ? -13.813 -2.090 6.602 1.00 97.62 210 ALA A C 1
ATOM 1605 O O . ALA A 1 210 ? -12.873 -2.853 6.832 1.00 97.62 210 ALA A O 1
ATOM 1606 N N . VAL A 1 211 ? -13.653 -0.781 6.446 1.00 97.31 211 VAL A N 1
ATOM 1607 C CA . VAL A 1 211 ? -12.379 -0.080 6.629 1.00 97.31 211 VAL A CA 1
ATOM 1608 C C . VAL A 1 211 ? -12.596 1.170 7.471 1.00 97.31 211 VAL A C 1
ATOM 1610 O O . VAL A 1 211 ? -13.664 1.774 7.399 1.00 97.31 211 VAL A O 1
ATOM 1613 N N . ALA A 1 212 ? -11.601 1.579 8.248 1.00 96.50 212 ALA A N 1
ATOM 1614 C CA . ALA A 1 212 ? -11.679 2.754 9.111 1.00 96.50 212 ALA A CA 1
ATOM 1615 C C . ALA A 1 212 ? -10.349 3.524 9.128 1.00 96.50 212 ALA A C 1
ATOM 1617 O O . ALA A 1 212 ? -9.365 3.122 8.504 1.00 96.50 212 ALA A O 1
ATOM 1618 N N . HIS A 1 213 ? -10.314 4.664 9.814 1.00 93.88 213 HIS A N 1
ATOM 1619 C CA . HIS A 1 213 ? -9.046 5.329 10.121 1.00 93.88 213 HIS A CA 1
ATOM 1620 C C . HIS A 1 213 ? -8.170 4.433 11.010 1.00 93.88 213 HIS A C 1
ATOM 1622 O O . HIS A 1 213 ? -8.695 3.584 11.726 1.00 93.88 213 HIS A O 1
ATOM 1628 N N . ILE A 1 214 ? -6.847 4.604 10.947 1.00 92.12 214 ILE A N 1
ATOM 1629 C CA . ILE A 1 214 ? -5.906 3.735 11.665 1.00 92.12 214 ILE A CA 1
ATOM 1630 C C . ILE A 1 214 ? -6.097 3.959 13.162 1.00 92.12 214 ILE A C 1
ATOM 1632 O O . ILE A 1 214 ? -5.858 5.065 13.628 1.00 92.12 214 ILE A O 1
ATOM 1636 N N . GLY A 1 215 ? -6.541 2.959 13.920 1.00 88.56 215 GLY A N 1
ATOM 1637 C CA . GLY A 1 215 ? -6.899 3.134 15.334 1.00 88.56 215 GLY A CA 1
ATOM 1638 C C . GLY A 1 215 ? -8.171 3.963 15.578 1.00 88.56 215 GLY A C 1
ATOM 1639 O O . GLY A 1 215 ? -8.259 4.675 16.584 1.00 88.56 215 GLY A O 1
ATOM 1640 N N . ALA A 1 216 ? -9.133 3.919 14.651 1.00 90.31 216 ALA A N 1
ATOM 1641 C CA . ALA A 1 216 ? -10.486 4.435 14.861 1.00 90.31 216 ALA A CA 1
ATOM 1642 C C . ALA A 1 216 ? -11.250 3.638 15.933 1.00 90.31 216 ALA A C 1
ATOM 1644 O O . ALA A 1 216 ? -10.944 2.480 16.212 1.00 90.31 216 ALA A O 1
ATOM 1645 N N . GLU A 1 217 ? -12.286 4.248 16.507 1.00 89.25 217 GLU A N 1
ATOM 1646 C CA . GLU A 1 217 ? -13.200 3.534 17.398 1.00 89.25 217 GLU A CA 1
ATOM 1647 C C . GLU A 1 217 ? -14.141 2.602 16.603 1.00 89.25 217 GLU A C 1
ATOM 1649 O O . GLU A 1 217 ? -14.479 2.896 15.447 1.00 89.25 217 GLU A O 1
ATOM 1654 N N . PRO A 1 218 ? -14.616 1.494 17.205 1.00 86.94 218 PRO A N 1
ATOM 1655 C CA . PRO A 1 218 ? -15.585 0.609 16.566 1.00 86.94 218 PRO A CA 1
ATOM 1656 C C . PRO A 1 218 ? -16.844 1.355 16.094 1.00 86.94 218 PRO A C 1
ATOM 1658 O O . PRO A 1 218 ? -17.404 2.173 16.822 1.00 86.94 218 PRO A O 1
ATOM 1661 N N . GLY A 1 219 ? -17.323 1.037 14.888 1.00 86.94 219 GLY A N 1
ATOM 1662 C CA . GLY A 1 219 ? -18.546 1.614 14.312 1.00 86.94 219 GLY A CA 1
ATOM 1663 C C . GLY A 1 219 ? -18.355 2.900 13.498 1.00 86.94 219 GLY A C 1
ATOM 1664 O O . GLY A 1 219 ? -19.335 3.451 13.002 1.00 86.94 219 GLY A O 1
ATOM 1665 N N . GLN A 1 220 ? -17.116 3.374 13.329 1.00 88.31 220 GLN A N 1
ATOM 1666 C CA . GLN A 1 220 ? -16.762 4.438 12.373 1.00 88.31 220 GLN A CA 1
ATOM 1667 C C . GLN A 1 220 ? -16.328 3.888 11.003 1.00 88.31 220 GLN A C 1
ATOM 1669 O O . GLN A 1 220 ? -15.638 4.562 10.233 1.00 88.31 220 GLN A O 1
ATOM 1674 N N . ASP A 1 221 ? -16.682 2.642 10.701 1.00 92.56 221 ASP A N 1
ATOM 1675 C CA . ASP A 1 221 ? -16.256 1.957 9.497 1.00 92.56 221 ASP A CA 1
ATOM 1676 C C . ASP A 1 221 ? -17.062 2.376 8.261 1.00 92.56 221 ASP A C 1
ATOM 1678 O O . ASP A 1 221 ? -18.234 2.757 8.297 1.00 92.56 221 ASP A O 1
ATOM 1682 N N . MET A 1 222 ? -16.405 2.287 7.112 1.00 95.50 222 MET A N 1
ATOM 1683 C CA . MET A 1 222 ? -17.005 2.462 5.801 1.00 95.50 222 MET A CA 1
ATOM 1684 C C . MET A 1 222 ? -16.825 1.201 4.968 1.00 95.50 222 MET A C 1
ATOM 1686 O O . MET A 1 222 ? -15.837 0.481 5.075 1.00 95.50 222 MET A O 1
ATOM 1690 N N . SER A 1 223 ? -17.783 0.944 4.081 1.00 96.62 223 SER A N 1
ATOM 1691 C CA . SER A 1 223 ? -17.767 -0.245 3.230 1.00 96.62 223 SER A CA 1
ATOM 1692 C C . SER A 1 223 ? -17.197 0.059 1.842 1.00 96.62 223 SER A C 1
ATOM 1694 O O . SER A 1 223 ? -17.802 0.812 1.063 1.00 96.62 223 SER A O 1
ATOM 1696 N N . ILE A 1 224 ? -16.076 -0.584 1.504 1.00 96.94 224 ILE A N 1
ATOM 1697 C CA . ILE A 1 224 ? -15.371 -0.460 0.219 1.00 96.94 224 ILE A CA 1
ATOM 1698 C C . ILE A 1 224 ? -15.277 -1.832 -0.456 1.00 96.94 224 ILE A C 1
ATOM 1700 O O . ILE A 1 224 ? -15.113 -2.854 0.202 1.00 96.94 224 ILE A O 1
ATOM 1704 N N . HIS A 1 225 ? -15.436 -1.879 -1.778 1.00 96.75 225 HIS A N 1
ATOM 1705 C CA . HIS A 1 225 ? -15.281 -3.127 -2.526 1.00 96.75 225 HIS A CA 1
ATOM 1706 C C . HIS A 1 225 ? -13.792 -3.488 -2.649 1.00 96.75 225 HIS A C 1
ATOM 1708 O O . HIS A 1 225 ? -12.966 -2.607 -2.876 1.00 96.75 225 HIS A O 1
ATOM 1714 N N . GLY A 1 226 ? -13.440 -4.767 -2.505 1.00 95.56 226 GLY A N 1
ATOM 1715 C CA . GLY A 1 226 ? -12.045 -5.213 -2.429 1.00 95.56 226 GLY A CA 1
ATOM 1716 C C . GLY A 1 226 ? -11.211 -4.924 -3.682 1.00 95.56 226 GLY A C 1
ATOM 1717 O O . GLY A 1 226 ? -9.999 -4.784 -3.587 1.00 95.56 226 GLY A O 1
ATOM 1718 N N . ASP A 1 227 ? -11.842 -4.754 -4.847 1.00 94.25 227 ASP A N 1
ATOM 1719 C CA . ASP A 1 227 ? -11.167 -4.342 -6.092 1.00 94.25 227 ASP A CA 1
ATOM 1720 C C . ASP A 1 227 ? -10.688 -2.877 -6.084 1.00 94.25 227 ASP A C 1
ATOM 1722 O O . ASP A 1 227 ? -9.909 -2.484 -6.955 1.00 94.25 227 ASP A O 1
ATOM 1726 N N . LYS A 1 228 ? -11.171 -2.070 -5.129 1.00 94.69 228 LYS A N 1
ATOM 1727 C CA . LYS A 1 228 ? -10.779 -0.671 -4.900 1.00 94.69 228 LYS A CA 1
ATOM 1728 C C . LYS A 1 228 ? -9.756 -0.523 -3.779 1.00 94.69 228 LYS A C 1
ATOM 1730 O O . LYS A 1 228 ? -9.377 0.599 -3.454 1.00 94.69 228 LYS A O 1
ATOM 1735 N N . LEU A 1 229 ? -9.330 -1.630 -3.178 1.00 94.81 229 LEU A N 1
ATOM 1736 C CA . LEU A 1 229 ? -8.360 -1.654 -2.095 1.00 94.81 229 LEU A CA 1
ATOM 1737 C C . LEU A 1 229 ? -7.034 -2.217 -2.607 1.00 94.81 229 LEU A C 1
ATOM 1739 O O . LEU A 1 229 ? -7.003 -3.222 -3.316 1.00 94.81 229 LEU A O 1
ATOM 1743 N N . PHE A 1 230 ? -5.943 -1.559 -2.233 1.00 92.69 230 PHE A N 1
ATOM 1744 C CA . PHE A 1 230 ? -4.575 -1.972 -2.531 1.00 92.69 230 PHE A CA 1
ATOM 1745 C C . PHE A 1 230 ? -3.818 -2.114 -1.218 1.00 92.69 230 PHE A C 1
ATOM 1747 O O . PHE A 1 230 ? -3.771 -1.162 -0.451 1.00 92.69 230 PHE A O 1
ATOM 1754 N N . LEU A 1 231 ? -3.239 -3.280 -0.943 1.00 94.38 231 LEU A N 1
ATOM 1755 C CA . LEU A 1 231 ? -2.451 -3.513 0.269 1.00 94.38 231 LEU A CA 1
ATOM 1756 C C . LEU A 1 231 ? -1.227 -2.606 0.239 1.00 94.38 231 LEU A C 1
ATOM 1758 O O . LEU A 1 231 ? -0.450 -2.627 -0.713 1.00 94.38 231 LEU A O 1
ATOM 1762 N N . VAL A 1 232 ? -1.094 -1.811 1.291 1.00 93.44 232 VAL A N 1
ATOM 1763 C CA . VAL A 1 232 ? 0.069 -0.964 1.558 1.00 93.44 232 VAL A CA 1
ATOM 1764 C C . VAL A 1 232 ? 1.016 -1.711 2.485 1.00 93.44 232 VAL A C 1
ATOM 1766 O O . VAL A 1 232 ? 2.221 -1.750 2.243 1.00 93.44 232 VAL A O 1
ATOM 1769 N N . MET A 1 233 ? 0.458 -2.316 3.535 1.00 93.88 233 MET A N 1
ATOM 1770 C CA . MET A 1 233 ? 1.211 -2.990 4.583 1.00 93.88 233 MET A CA 1
ATOM 1771 C C . MET A 1 233 ? 0.338 -4.035 5.265 1.00 93.88 233 MET A C 1
ATOM 1773 O O . MET A 1 233 ? -0.847 -3.806 5.506 1.00 93.88 233 MET A O 1
ATOM 1777 N N . THR A 1 234 ? 0.919 -5.185 5.574 1.00 95.31 234 THR A N 1
ATOM 1778 C CA . THR A 1 234 ? 0.241 -6.219 6.361 1.00 95.31 234 THR A CA 1
ATOM 1779 C C . THR A 1 234 ? 0.171 -5.848 7.841 1.00 95.31 234 THR A C 1
ATOM 1781 O O . THR A 1 234 ? 1.010 -5.099 8.342 1.00 95.31 234 THR A O 1
ATOM 1784 N N . THR A 1 235 ? -0.785 -6.434 8.566 1.00 95.19 235 THR A N 1
ATOM 1785 C CA . THR A 1 235 ? -0.848 -6.328 10.039 1.00 95.19 235 THR A CA 1
ATOM 1786 C C . THR A 1 235 ? 0.469 -6.716 10.731 1.00 95.19 235 THR A C 1
ATOM 1788 O O . THR A 1 235 ? 0.883 -6.057 11.683 1.00 95.19 235 THR A O 1
ATOM 1791 N N . ASP A 1 236 ? 1.168 -7.745 10.238 1.00 92.38 236 ASP A N 1
ATOM 1792 C CA . ASP A 1 236 ? 2.423 -8.216 10.835 1.00 92.38 236 ASP A CA 1
ATOM 1793 C C . ASP A 1 236 ? 3.553 -7.198 10.634 1.00 92.38 236 ASP A C 1
ATOM 1795 O O . ASP A 1 236 ? 4.231 -6.841 11.595 1.00 92.38 236 ASP A O 1
ATOM 1799 N N . GLU A 1 237 ? 3.706 -6.664 9.416 1.00 91.50 237 GLU A N 1
ATOM 1800 C CA . GLU A 1 237 ? 4.677 -5.599 9.118 1.00 91.50 237 GLU A CA 1
ATOM 1801 C C . GLU A 1 237 ? 4.398 -4.336 9.946 1.00 91.50 237 GLU A C 1
ATOM 1803 O O . GLU A 1 237 ? 5.324 -3.733 10.490 1.00 91.50 237 GLU A O 1
ATOM 1808 N N . LEU A 1 238 ? 3.124 -3.954 10.094 1.00 91.81 238 LEU A N 1
ATOM 1809 C CA . LEU A 1 238 ? 2.739 -2.803 10.909 1.00 91.81 238 LEU A CA 1
ATOM 1810 C C . LEU A 1 238 ? 3.079 -3.022 12.389 1.00 91.81 238 LEU A C 1
ATOM 1812 O O . LEU A 1 238 ? 3.584 -2.114 13.048 1.00 91.81 238 LEU A O 1
ATOM 1816 N N . LYS A 1 239 ? 2.832 -4.224 12.920 1.00 91.12 239 LYS A N 1
ATOM 1817 C CA . LYS A 1 239 ? 3.173 -4.582 14.304 1.00 91.12 239 LYS A CA 1
ATOM 1818 C C . LYS A 1 239 ? 4.681 -4.569 14.537 1.00 91.12 239 LYS A C 1
ATOM 1820 O O . LYS A 1 239 ? 5.113 -4.012 15.543 1.00 91.12 239 LYS A O 1
ATOM 1825 N N . GLU A 1 240 ? 5.470 -5.133 13.622 1.00 89.44 240 GLU A N 1
ATOM 1826 C CA . GLU A 1 240 ? 6.939 -5.088 13.682 1.00 89.44 240 GLU A CA 1
ATOM 1827 C C . GLU A 1 240 ? 7.437 -3.630 13.727 1.00 89.44 240 GLU A C 1
ATOM 1829 O O . GLU A 1 240 ? 8.241 -3.266 14.591 1.00 89.44 2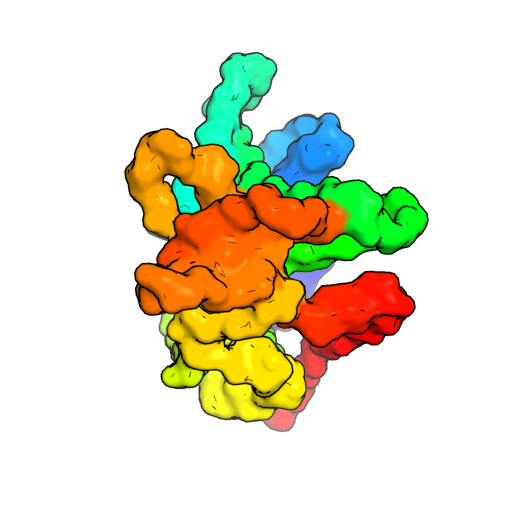40 GLU A O 1
ATOM 1834 N N . LEU A 1 241 ? 6.876 -2.770 12.869 1.00 87.88 241 LEU A N 1
ATOM 1835 C CA . LEU A 1 241 ? 7.207 -1.348 12.794 1.00 87.88 241 LEU A CA 1
ATOM 1836 C C . LEU A 1 241 ? 6.839 -0.579 14.076 1.00 87.88 241 LEU A C 1
ATOM 1838 O O . LEU A 1 241 ? 7.659 0.183 14.596 1.00 87.88 241 LEU A O 1
ATOM 1842 N N . LEU A 1 242 ? 5.635 -0.797 14.617 1.00 85.88 242 LEU A N 1
ATOM 1843 C CA . LEU A 1 242 ? 5.163 -0.164 15.858 1.00 85.88 242 LEU A CA 1
ATOM 1844 C C . LEU A 1 242 ? 5.946 -0.632 17.092 1.00 85.88 242 LEU A C 1
ATOM 1846 O O . LEU A 1 242 ? 6.136 0.126 18.039 1.00 85.88 242 LEU A O 1
ATOM 1850 N N . GLN A 1 243 ? 6.449 -1.867 17.086 1.00 87.31 243 GLN A N 1
ATOM 1851 C CA . GLN A 1 243 ? 7.308 -2.385 18.156 1.00 87.31 243 GLN A CA 1
ATOM 1852 C C . GLN A 1 243 ? 8.734 -1.818 18.099 1.00 87.31 243 GLN A C 1
ATOM 1854 O O . GLN A 1 243 ? 9.535 -2.080 18.997 1.00 87.31 243 GLN A O 1
ATOM 1859 N N . GLY A 1 244 ? 9.070 -1.038 17.063 1.00 77.56 244 GLY A N 1
ATOM 1860 C CA . GLY A 1 244 ? 10.419 -0.519 16.854 1.00 77.56 244 GLY A CA 1
ATOM 1861 C C . GLY A 1 244 ? 11.439 -1.618 16.559 1.00 77.56 244 GLY A C 1
ATOM 1862 O O . GLY A 1 244 ? 12.642 -1.383 16.686 1.00 77.56 244 GLY A O 1
ATOM 1863 N N . LEU A 1 245 ? 10.975 -2.812 16.173 1.00 67.81 245 LEU A N 1
ATOM 1864 C CA . LEU A 1 245 ? 11.848 -3.836 15.628 1.00 67.81 245 LEU A CA 1
ATOM 1865 C C . LEU A 1 245 ? 12.330 -3.297 14.284 1.00 67.81 245 LEU A C 1
ATOM 1867 O O . LEU A 1 245 ? 11.536 -3.050 13.381 1.00 67.81 245 LEU A O 1
ATOM 1871 N N . VAL A 1 246 ? 13.631 -3.021 14.189 1.00 54.81 246 VAL A N 1
ATOM 1872 C CA . VAL A 1 246 ? 14.249 -2.529 12.957 1.00 54.81 246 VAL A CA 1
ATOM 1873 C C . VAL A 1 246 ? 14.018 -3.585 11.883 1.00 54.81 246 VAL A C 1
ATOM 1875 O O . VAL A 1 246 ? 14.677 -4.625 11.878 1.00 54.81 246 VAL A O 1
ATOM 1878 N N . VAL A 1 247 ? 13.061 -3.338 10.990 1.00 54.50 247 VAL A N 1
ATOM 1879 C CA . VAL A 1 247 ? 12.895 -4.152 9.793 1.00 54.50 247 VAL A CA 1
ATOM 1880 C C . VAL A 1 247 ? 14.005 -3.722 8.847 1.00 54.50 247 VAL A C 1
ATOM 1882 O O . VAL A 1 247 ? 13.906 -2.714 8.151 1.00 54.50 247 VAL A O 1
ATOM 1885 N N . ASP A 1 248 ? 15.121 -4.440 8.907 1.00 54.06 248 ASP A N 1
ATOM 1886 C CA . ASP A 1 248 ? 16.236 -4.244 7.992 1.00 54.06 248 ASP A CA 1
ATOM 1887 C C . ASP A 1 248 ? 15.782 -4.749 6.614 1.00 54.06 248 ASP A C 1
ATOM 1889 O O . ASP A 1 248 ? 15.837 -5.945 6.308 1.00 54.06 248 ASP A O 1
ATOM 1893 N N . PHE A 1 249 ? 15.219 -3.852 5.797 1.00 51.94 249 PHE A N 1
ATOM 1894 C CA . PHE A 1 249 ? 14.880 -4.133 4.403 1.00 51.94 249 PHE A CA 1
ATOM 1895 C C . PHE A 1 249 ? 16.186 -4.239 3.635 1.00 51.94 249 PHE A C 1
ATOM 1897 O O . PHE A 1 249 ? 16.627 -3.264 3.035 1.00 51.94 249 PHE A O 1
ATOM 1904 N N . GLY A 1 250 ? 16.814 -5.415 3.746 1.00 46.00 250 GLY A N 1
ATOM 1905 C CA . GLY A 1 250 ? 18.158 -5.731 3.283 1.00 46.00 250 GLY A CA 1
ATOM 1906 C C . GLY A 1 250 ? 18.585 -4.876 2.102 1.00 46.00 250 GLY A C 1
ATOM 1907 O O . GLY A 1 250 ? 18.193 -5.140 0.962 1.00 46.00 250 GLY A O 1
ATOM 1908 N N . GLY A 1 251 ? 19.382 -3.848 2.412 1.00 42.41 251 GLY A N 1
ATOM 1909 C CA . GLY A 1 251 ? 20.029 -2.997 1.430 1.00 42.41 251 GLY A CA 1
ATOM 1910 C C . GLY A 1 251 ? 20.694 -3.881 0.383 1.00 42.41 251 GLY A C 1
ATOM 1911 O O . GLY A 1 251 ? 21.344 -4.873 0.723 1.00 42.41 251 GLY A O 1
ATOM 1912 N N . GLY A 1 252 ? 20.428 -3.561 -0.884 1.00 43.38 252 GLY A N 1
ATOM 1913 C CA . GLY A 1 252 ? 20.695 -4.414 -2.033 1.00 43.38 252 GLY A CA 1
ATOM 1914 C C . GLY A 1 252 ? 22.019 -5.163 -1.936 1.00 43.38 252 GLY A C 1
ATOM 1915 O O . GLY A 1 252 ? 23.088 -4.562 -1.850 1.00 43.38 252 GLY A O 1
ATOM 1916 N N . LYS A 1 253 ? 21.943 -6.497 -2.003 1.00 42.31 253 LYS A N 1
ATOM 1917 C CA . LYS A 1 253 ? 23.106 -7.308 -2.358 1.00 42.31 253 LYS A CA 1
ATOM 1918 C C . LYS A 1 253 ? 23.612 -6.799 -3.704 1.00 42.31 253 LYS A C 1
ATOM 1920 O O . LYS A 1 253 ? 22.937 -6.965 -4.722 1.00 42.31 253 LYS A O 1
ATOM 1925 N N . THR A 1 254 ? 24.785 -6.176 -3.702 1.00 36.44 254 THR A N 1
ATOM 1926 C CA . THR A 1 254 ? 25.543 -5.918 -4.920 1.00 36.44 254 THR A CA 1
ATOM 1927 C C . THR A 1 254 ? 25.739 -7.257 -5.619 1.00 36.44 254 THR A C 1
ATOM 1929 O O . THR A 1 254 ? 26.173 -8.245 -5.025 1.00 36.44 254 THR A O 1
ATOM 1932 N N . CYS A 1 255 ? 25.296 -7.328 -6.869 1.00 38.44 255 CYS A N 1
ATOM 1933 C CA . CYS A 1 255 ? 25.496 -8.500 -7.702 1.00 38.44 255 CYS A CA 1
ATOM 1934 C C . CYS A 1 255 ? 26.952 -8.458 -8.170 1.00 38.44 255 CYS A C 1
ATOM 1936 O O . CYS A 1 255 ? 27.223 -7.927 -9.245 1.00 38.44 255 CYS A O 1
ATOM 1938 N N . ASP A 1 256 ? 27.886 -8.949 -7.358 1.00 33.09 256 ASP A N 1
ATOM 1939 C CA . ASP A 1 256 ? 29.258 -9.154 -7.816 1.00 33.09 256 ASP A CA 1
ATOM 1940 C C . ASP A 1 256 ? 29.233 -10.281 -8.859 1.00 33.09 256 ASP A C 1
ATOM 1942 O O . ASP A 1 256 ? 28.954 -11.443 -8.554 1.00 33.09 256 ASP A O 1
ATOM 1946 N N . GLY A 1 257 ? 29.394 -9.888 -10.123 1.00 50.75 257 GLY A N 1
ATOM 1947 C CA . GLY A 1 257 ? 29.400 -10.777 -11.277 1.00 50.75 257 GLY A CA 1
ATOM 1948 C C . GLY A 1 257 ? 30.668 -11.626 -11.339 1.00 50.75 257 GLY A C 1
ATOM 1949 O O . GLY A 1 257 ? 31.768 -11.127 -11.100 1.00 50.75 257 GLY A O 1
ATOM 1950 N N . ALA A 1 258 ? 30.466 -12.902 -11.672 1.00 34.47 258 ALA A N 1
ATOM 1951 C CA . ALA A 1 258 ? 31.473 -13.834 -12.175 1.00 34.47 258 ALA A CA 1
ATOM 1952 C C . ALA A 1 258 ? 31.706 -13.637 -13.681 1.00 34.47 258 ALA A C 1
ATOM 1954 O O . ALA A 1 258 ? 30.753 -13.189 -14.364 1.00 34.47 258 ALA A O 1
#

Organism: NCBI:txid388810